Protein AF-A0A972ZRX1-F1 (afdb_monomer_lite)

Foldseek 3Di:
DDQAQFWWDPALVDQIQHHPNFGAAPLSVVVPDPQSSVVVVVLQPDAAWAAGPQFKIWGWDQDPNDIIIGIRAAEPPHGDPVSVVVRGDPPHPHDYDYPVVVVVVVVVSVVVVVVVVVVVVVVVVVVVVVVVVVVVVVVVVVLVVVLVVLVVVLVVLVVVLVVCVVVVNDDPVRNVVSVLQSVLSVVVNVLSVLVVVCVVCVVVQVPDFFDWDQLVVLLVSLCSSCVVVLVVQVHDDDDDDDDRDTDRHTPNSSNVSNVVVVVCSVPPDRPPD

pLDDT: mean 87.04, std 7.25, range [37.16, 94.25]

Sequence (273 aa):
MMLSPFCYVNNANKIPKDGYLFQVPLFCKRSFNQKCKSYYDEIREKEGFSCCPYGFASLGIKKSSLVYIFTCLNLERVSNNKLIRKRITKKDSILKFSIENFKNRIEYYLGIETNFLEAKLEKEKYGELNSSINEKQDFFDNIFHELRKLNKQLKREIEALIKECNIGKISLEQINNKSQHIFAISQLITIRLNTFDFNQNPDLIIEGNQKDTIIFGKFKKIMHCLEYTAQLKNINLNINGKTTCKIKAFDIFELLPYLYIENAIKYSPDSHT

Radius of gyration: 37.39 Å; chains: 1; bounding box: 72×42×102 Å

Structure (mmCIF, N/CA/C/O backbone):
data_AF-A0A972ZRX1-F1
#
_entry.id   AF-A0A972ZRX1-F1
#
loop_
_atom_site.group_PDB
_atom_site.id
_atom_site.type_symbol
_atom_site.label_atom_id
_atom_site.label_alt_id
_atom_site.label_comp_id
_atom_site.label_asym_id
_atom_site.label_entity_id
_atom_site.label_seq_id
_atom_site.pdbx_PDB_ins_code
_atom_site.Cartn_x
_atom_site.Cartn_y
_atom_site.Cartn_z
_atom_site.occupancy
_atom_site.B_iso_or_equiv
_atom_site.auth_seq_id
_atom_site.auth_comp_id
_atom_site.auth_asym_id
_atom_site.auth_atom_id
_atom_site.pdbx_PDB_model_num
ATOM 1 N N . MET A 1 1 ? 11.060 8.514 -24.755 1.00 47.31 1 MET A N 1
ATOM 2 C CA . MET A 1 1 ? 11.536 8.850 -26.118 1.00 47.31 1 MET A CA 1
ATOM 3 C C . MET A 1 1 ? 13.055 8.835 -26.065 1.00 47.31 1 MET A C 1
ATOM 5 O O . MET A 1 1 ? 13.589 9.495 -25.192 1.00 47.31 1 MET A O 1
ATOM 9 N N . MET A 1 2 ? 13.728 8.027 -26.891 1.00 64.12 2 MET A N 1
ATOM 10 C CA . MET A 1 2 ? 15.195 7.928 -26.890 1.00 64.12 2 MET A CA 1
ATOM 11 C C . MET A 1 2 ? 15.779 9.171 -27.576 1.00 64.12 2 MET A C 1
ATOM 13 O O . MET A 1 2 ? 15.476 9.426 -28.746 1.00 64.12 2 MET A O 1
ATOM 17 N N . LEU A 1 3 ? 16.565 9.963 -26.845 1.00 72.25 3 LEU A N 1
ATOM 18 C CA . LEU A 1 3 ? 17.237 11.170 -27.341 1.00 72.25 3 LEU A CA 1
ATOM 19 C C . LEU A 1 3 ? 18.617 10.796 -27.890 1.00 72.25 3 LEU A C 1
ATOM 21 O O . LEU A 1 3 ? 19.646 11.145 -27.326 1.00 72.25 3 LEU A O 1
ATOM 25 N N . SER A 1 4 ? 18.638 10.057 -28.996 1.00 85.44 4 SER A N 1
ATOM 26 C CA . SER A 1 4 ? 19.894 9.609 -29.597 1.00 85.44 4 SER A CA 1
ATOM 27 C C . SER A 1 4 ? 20.570 10.717 -30.419 1.00 85.44 4 SER A C 1
ATOM 29 O O . SER A 1 4 ? 19.877 11.397 -31.180 1.00 85.44 4 SER A O 1
ATOM 31 N N . PRO A 1 5 ? 21.905 10.896 -30.348 1.00 88.06 5 PRO A N 1
ATOM 32 C CA . PRO A 1 5 ? 22.621 11.826 -31.225 1.00 88.06 5 PRO A CA 1
ATOM 33 C C . PRO A 1 5 ? 22.567 11.390 -32.685 1.00 88.06 5 PRO A C 1
ATOM 35 O O . PRO A 1 5 ? 22.490 12.232 -33.581 1.00 88.06 5 PRO A O 1
ATOM 38 N N . PHE A 1 6 ? 22.588 10.079 -32.921 1.00 90.88 6 PHE A N 1
ATOM 39 C CA . PHE A 1 6 ? 22.627 9.476 -34.245 1.00 90.88 6 PHE A CA 1
ATOM 40 C C . PHE A 1 6 ? 21.270 8.903 -34.638 1.00 90.88 6 PHE A C 1
ATOM 42 O O . PHE A 1 6 ? 20.395 8.693 -33.802 1.00 90.88 6 PHE A O 1
ATOM 49 N N . CYS A 1 7 ? 21.099 8.620 -35.927 1.00 92.19 7 CYS A N 1
ATOM 50 C CA . CYS A 1 7 ? 19.906 7.933 -36.387 1.00 92.19 7 CYS A CA 1
ATOM 51 C C . CYS A 1 7 ? 19.850 6.512 -35.818 1.00 92.19 7 CYS A C 1
ATOM 53 O O . CYS A 1 7 ? 20.863 5.806 -35.788 1.00 92.19 7 CYS A O 1
ATOM 55 N N . TYR A 1 8 ? 18.658 6.067 -35.433 1.00 91.88 8 TYR A N 1
ATOM 56 C CA . TYR A 1 8 ? 18.483 4.789 -34.748 1.00 91.88 8 TYR A CA 1
ATOM 57 C C . TYR A 1 8 ? 17.203 4.059 -35.169 1.00 91.88 8 TYR A C 1
ATOM 59 O O . TYR A 1 8 ? 16.282 4.647 -35.745 1.00 91.88 8 TYR A O 1
ATOM 67 N N . VAL A 1 9 ? 17.144 2.756 -34.885 1.00 91.19 9 VAL A N 1
ATOM 68 C CA . VAL A 1 9 ? 15.992 1.886 -35.166 1.00 91.19 9 VAL A CA 1
ATOM 69 C C . VAL A 1 9 ? 15.550 1.193 -33.882 1.00 91.19 9 VAL A C 1
ATOM 71 O O . VAL A 1 9 ? 16.306 0.428 -33.298 1.00 91.19 9 VAL A O 1
ATOM 74 N N . ASN A 1 10 ? 14.296 1.419 -33.476 1.00 82.44 10 ASN A N 1
ATOM 75 C CA . ASN A 1 10 ? 13.686 0.723 -32.328 1.00 82.44 10 ASN A CA 1
ATOM 76 C C . ASN A 1 10 ? 12.894 -0.525 -32.732 1.00 82.44 10 ASN A C 1
ATOM 78 O O . ASN A 1 10 ? 12.588 -1.371 -31.900 1.00 82.44 10 ASN A O 1
ATOM 82 N N . ASN A 1 11 ? 12.459 -0.593 -33.988 1.00 82.38 11 ASN A N 1
ATOM 83 C CA . ASN A 1 11 ? 11.649 -1.681 -34.513 1.00 82.38 11 ASN A CA 1
ATOM 84 C C . ASN A 1 11 ? 11.999 -1.847 -35.990 1.00 82.38 11 ASN A C 1
ATOM 86 O O . ASN A 1 11 ? 11.855 -0.889 -36.750 1.00 82.38 11 ASN A O 1
ATOM 90 N N . ALA A 1 12 ? 12.427 -3.046 -36.381 1.00 83.44 12 ALA A N 1
ATOM 91 C CA . ALA A 1 12 ? 12.863 -3.359 -37.737 1.00 83.44 12 ALA A CA 1
ATOM 92 C C . ALA A 1 12 ? 11.792 -3.094 -38.805 1.00 83.44 12 ALA A C 1
ATOM 94 O O . ALA A 1 12 ? 12.129 -2.825 -39.952 1.00 83.44 12 ALA A O 1
ATOM 95 N N . ASN A 1 13 ? 10.506 -3.090 -38.435 1.00 84.94 13 ASN A N 1
ATOM 96 C CA . ASN A 1 13 ? 9.399 -2.794 -39.344 1.00 84.94 13 ASN A CA 1
ATOM 97 C C . ASN A 1 13 ? 9.126 -1.298 -39.552 1.00 84.94 13 ASN A C 1
ATOM 99 O O . ASN A 1 13 ? 8.299 -0.948 -40.397 1.00 84.94 13 ASN A O 1
ATOM 103 N N . LYS A 1 14 ? 9.785 -0.414 -38.796 1.00 87.12 14 LYS A N 1
ATOM 104 C CA . LYS A 1 14 ? 9.598 1.038 -38.876 1.00 87.12 14 LYS A CA 1
ATOM 105 C C . LYS A 1 14 ? 10.813 1.707 -39.514 1.00 87.12 14 LYS A C 1
ATOM 107 O O . LYS A 1 14 ? 11.942 1.249 -39.376 1.00 87.12 14 LYS A O 1
ATOM 112 N N . ILE A 1 15 ? 10.555 2.824 -40.191 1.00 90.12 15 ILE A N 1
ATOM 113 C CA . ILE A 1 15 ? 11.593 3.682 -40.773 1.00 90.12 15 ILE A CA 1
ATOM 114 C C . ILE A 1 15 ? 12.544 4.142 -39.649 1.00 90.12 15 ILE A C 1
ATOM 116 O O . ILE A 1 15 ? 12.066 4.408 -38.537 1.00 90.12 15 ILE A O 1
ATOM 120 N N . PRO A 1 16 ? 13.862 4.255 -39.912 1.00 91.06 16 PRO A N 1
ATOM 121 C CA . PRO A 1 16 ? 14.802 4.834 -38.961 1.00 91.06 16 PRO A CA 1
ATOM 122 C C . PRO A 1 16 ? 14.343 6.202 -38.456 1.00 91.06 16 PRO A C 1
ATOM 124 O O . PRO A 1 16 ? 13.752 6.990 -39.199 1.00 91.06 16 PRO A O 1
ATOM 127 N N . LYS A 1 17 ? 14.630 6.483 -37.187 1.00 91.62 17 LYS A N 1
ATOM 128 C CA . LYS A 1 17 ? 14.336 7.768 -36.555 1.00 91.62 17 LYS A CA 1
ATOM 129 C C . LYS A 1 17 ? 15.546 8.686 -36.621 1.00 91.62 17 LYS A C 1
ATOM 131 O O . LYS A 1 17 ? 16.685 8.226 -36.548 1.00 91.62 17 LYS A O 1
ATOM 136 N N . ASP A 1 18 ? 15.268 9.978 -36.746 1.00 91.94 18 ASP A N 1
ATOM 137 C CA . ASP A 1 18 ? 16.284 11.022 -36.673 1.00 91.94 18 ASP A CA 1
ATOM 138 C C . ASP A 1 18 ? 16.929 11.033 -35.280 1.00 91.94 18 ASP A C 1
ATOM 140 O O . ASP A 1 18 ? 16.250 10.848 -34.265 1.00 91.94 18 ASP A O 1
ATOM 144 N N . GLY A 1 19 ? 18.241 11.252 -35.251 1.00 89.00 19 GLY A N 1
ATOM 145 C CA . GLY A 1 19 ? 18.943 11.678 -34.050 1.00 89.00 19 GLY A CA 1
ATOM 146 C C . GLY A 1 19 ? 18.931 13.201 -33.933 1.00 89.00 19 GLY A C 1
ATOM 147 O O . GLY A 1 19 ? 18.645 13.907 -34.902 1.00 89.00 19 GLY A O 1
ATOM 148 N N . TYR A 1 20 ? 19.260 13.724 -32.753 1.00 87.50 20 TYR A N 1
ATOM 149 C CA . TYR A 1 20 ? 19.270 15.174 -32.529 1.00 87.50 20 TYR A CA 1
ATOM 150 C C . TYR A 1 20 ? 20.457 15.885 -33.203 1.00 87.50 20 TYR A C 1
ATOM 152 O O . TYR A 1 20 ? 20.365 17.080 -33.465 1.00 87.50 20 TYR A O 1
ATOM 160 N N . LEU A 1 21 ? 21.550 15.171 -33.515 1.00 86.94 21 LEU A N 1
ATOM 161 C CA . LEU A 1 21 ? 22.670 15.708 -34.308 1.00 86.94 21 LEU A CA 1
ATOM 162 C C . LEU A 1 21 ? 22.619 15.249 -35.765 1.00 86.94 21 LEU A C 1
ATOM 164 O O . LEU A 1 21 ? 22.958 16.017 -36.663 1.00 86.94 21 LEU A O 1
ATOM 168 N N . PHE A 1 22 ? 22.212 13.999 -36.007 1.00 88.00 22 PHE A N 1
ATOM 169 C CA . PHE A 1 22 ? 22.220 13.396 -37.338 1.00 88.00 22 PHE A CA 1
ATOM 170 C C . PHE A 1 22 ? 20.824 12.973 -37.766 1.00 88.00 22 PHE A C 1
ATOM 172 O O . PHE A 1 22 ? 20.191 12.112 -37.151 1.00 88.00 22 PHE A O 1
ATOM 179 N N . GLN A 1 23 ? 20.373 13.551 -38.873 1.00 89.62 23 GLN A N 1
ATOM 180 C CA . GLN A 1 23 ? 19.092 13.219 -39.477 1.00 89.62 23 GLN A CA 1
ATOM 181 C C . GLN A 1 23 ? 19.225 12.051 -40.453 1.00 89.62 23 GLN A C 1
ATOM 183 O O . GLN A 1 23 ? 20.238 11.887 -41.136 1.00 89.62 23 GLN A O 1
ATOM 188 N N . VAL A 1 24 ? 18.166 11.250 -40.531 1.00 91.06 24 VAL A N 1
ATOM 189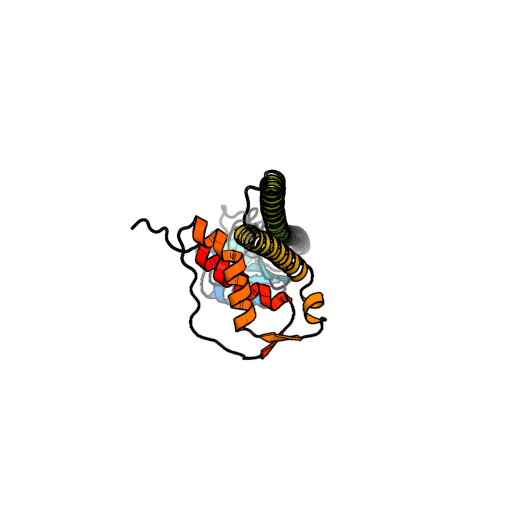 C CA . VAL A 1 24 ? 18.058 10.137 -41.466 1.00 91.06 24 VAL A CA 1
ATOM 190 C C . VAL A 1 24 ? 18.053 10.703 -42.887 1.00 91.06 24 VAL A C 1
ATOM 192 O O . VAL A 1 24 ? 17.241 11.587 -43.185 1.00 91.06 24 VAL A O 1
ATOM 195 N N . PRO A 1 25 ? 18.889 10.168 -43.792 1.00 91.56 25 PRO A N 1
ATOM 196 C CA . PRO A 1 25 ? 18.957 10.638 -45.167 1.00 91.56 25 PRO A CA 1
ATOM 197 C C . PRO A 1 25 ? 17.607 10.518 -45.872 1.00 91.56 25 PRO A C 1
ATOM 199 O O . PRO A 1 25 ? 16.882 9.533 -45.683 1.00 91.56 25 PRO A O 1
ATOM 202 N N . LEU A 1 26 ? 17.291 11.469 -46.753 1.00 90.38 26 LEU A N 1
ATOM 203 C CA . LEU A 1 26 ? 16.022 11.492 -47.493 1.00 90.38 26 LEU A CA 1
ATOM 204 C C . LEU A 1 26 ? 15.765 10.185 -48.251 1.00 90.38 26 LEU A C 1
ATOM 206 O O . LEU A 1 26 ? 14.631 9.703 -48.299 1.00 90.38 26 LEU A O 1
ATOM 210 N N . PHE A 1 27 ? 16.821 9.583 -48.802 1.00 91.00 27 PHE A N 1
ATOM 211 C CA . PHE A 1 27 ? 16.746 8.274 -49.444 1.00 91.00 27 PHE A CA 1
ATOM 212 C C . PHE A 1 27 ? 16.206 7.195 -48.497 1.00 91.00 27 PHE A C 1
ATOM 214 O O . PHE A 1 27 ? 15.285 6.470 -48.871 1.00 91.00 27 PHE A O 1
ATOM 221 N N . CYS A 1 28 ? 16.742 7.111 -47.277 1.00 89.81 28 CYS A N 1
ATOM 222 C CA . CYS A 1 28 ? 16.352 6.111 -46.284 1.00 89.81 28 CYS A CA 1
ATOM 223 C C . CYS A 1 28 ? 14.918 6.330 -45.782 1.00 89.81 28 CYS A C 1
ATOM 225 O O . CYS A 1 28 ? 14.223 5.353 -45.518 1.00 89.81 28 CYS A O 1
ATOM 227 N N . LYS A 1 29 ? 14.449 7.587 -45.714 1.00 89.44 29 LYS A N 1
ATOM 228 C CA . LYS A 1 29 ? 13.046 7.904 -45.389 1.00 89.44 29 LYS A CA 1
ATOM 229 C C . LYS A 1 29 ? 12.080 7.459 -46.493 1.00 89.44 29 LYS A C 1
ATOM 231 O O . LYS A 1 29 ? 11.017 6.929 -46.195 1.00 89.44 29 LYS A O 1
ATOM 236 N N . ARG A 1 30 ? 12.443 7.668 -47.764 1.00 88.50 30 ARG A N 1
ATOM 237 C CA . ARG A 1 30 ? 11.565 7.412 -48.924 1.00 88.50 30 ARG A CA 1
ATOM 238 C C . ARG A 1 30 ? 11.597 5.971 -49.429 1.00 88.50 30 ARG A C 1
ATOM 240 O O . ARG A 1 30 ? 10.595 5.480 -49.927 1.00 88.50 30 ARG A O 1
ATOM 247 N N . SER A 1 31 ? 12.748 5.310 -49.328 1.00 89.00 31 SER A N 1
ATOM 248 C CA . SER A 1 31 ? 13.019 4.018 -49.982 1.00 89.00 31 SER A CA 1
ATOM 249 C C . SER A 1 31 ? 13.077 2.852 -48.993 1.00 89.00 31 SER A C 1
ATOM 251 O O . SER A 1 31 ? 13.670 1.813 -49.288 1.00 89.00 31 SER A O 1
ATOM 253 N N . PHE A 1 32 ? 12.504 3.025 -47.799 1.00 91.00 32 PHE A N 1
ATOM 254 C CA . PHE A 1 32 ? 12.441 1.973 -46.793 1.00 91.00 32 PHE A CA 1
ATOM 255 C C . PHE A 1 32 ? 11.575 0.811 -47.293 1.00 91.00 32 PHE A C 1
ATOM 257 O O . PHE A 1 32 ? 10.397 0.986 -47.593 1.00 91.00 32 PHE A O 1
ATOM 264 N N . ASN A 1 33 ? 12.164 -0.380 -47.404 1.00 91.88 33 ASN A N 1
ATOM 265 C CA . ASN A 1 33 ? 11.515 -1.541 -48.010 1.00 91.88 33 ASN A CA 1
ATOM 266 C C . ASN A 1 33 ? 11.859 -2.849 -47.288 1.00 91.88 33 ASN A C 1
ATOM 268 O O . ASN A 1 33 ? 12.543 -2.848 -46.265 1.00 91.88 33 ASN A O 1
ATOM 272 N N . GLN A 1 34 ? 11.395 -3.978 -47.831 1.00 91.50 34 GLN A N 1
ATOM 273 C CA . GLN A 1 34 ? 11.576 -5.293 -47.212 1.00 91.50 34 GLN A CA 1
ATOM 274 C C . GLN A 1 34 ? 13.050 -5.658 -46.981 1.00 91.50 34 GLN A C 1
ATOM 276 O O . GLN A 1 34 ? 13.370 -6.238 -45.951 1.00 91.50 34 GLN A O 1
ATOM 281 N N . LYS A 1 35 ? 13.965 -5.239 -47.870 1.00 92.00 35 LYS A N 1
ATOM 282 C CA . LYS A 1 35 ? 15.409 -5.464 -47.684 1.00 92.00 35 LYS A CA 1
ATOM 283 C C . LYS A 1 35 ? 15.950 -4.728 -46.457 1.00 92.00 35 LYS A C 1
ATOM 285 O O . LYS A 1 35 ? 16.827 -5.251 -45.782 1.00 92.00 35 LYS A O 1
ATOM 290 N N . CYS A 1 36 ? 15.431 -3.531 -46.161 1.00 91.25 36 CYS A N 1
ATOM 291 C CA . CYS A 1 36 ? 15.783 -2.805 -44.938 1.00 91.25 36 CYS A CA 1
ATOM 292 C C . CYS A 1 36 ? 15.281 -3.538 -43.693 1.00 91.25 36 CYS A C 1
ATOM 294 O O . CYS A 1 36 ? 16.027 -3.659 -42.730 1.00 91.25 36 CYS A O 1
ATOM 296 N N . LYS A 1 37 ? 14.036 -4.029 -43.723 1.00 92.12 37 LYS A N 1
ATOM 297 C CA . LYS A 1 37 ? 13.422 -4.737 -42.592 1.00 92.12 37 LYS A CA 1
ATOM 298 C C . LYS A 1 37 ? 14.207 -5.997 -42.236 1.00 92.12 37 LYS A C 1
ATOM 300 O O . LYS A 1 37 ? 14.702 -6.094 -41.122 1.00 92.12 37 LYS A O 1
ATOM 305 N N . SER A 1 38 ? 14.439 -6.868 -43.223 1.00 91.25 38 SER A N 1
ATOM 306 C CA . SER A 1 38 ? 15.224 -8.096 -43.041 1.00 91.25 38 SER A CA 1
ATOM 307 C C . SER A 1 38 ? 16.635 -7.817 -42.517 1.00 91.25 38 SER A C 1
ATOM 309 O O . SER A 1 38 ? 17.116 -8.530 -41.647 1.00 91.25 38 SER A O 1
ATOM 311 N N . TYR A 1 39 ? 17.277 -6.746 -42.993 1.00 92.94 39 TYR A N 1
ATOM 312 C CA . TYR A 1 39 ? 18.587 -6.327 -42.495 1.00 92.94 39 TYR A CA 1
ATOM 313 C C . TYR A 1 39 ? 18.554 -5.872 -41.027 1.00 92.94 39 TYR A C 1
ATOM 315 O O . TYR A 1 39 ? 19.447 -6.217 -40.257 1.00 92.94 39 TYR A O 1
ATOM 323 N N . TYR A 1 40 ? 17.546 -5.097 -40.614 1.00 91.50 40 TYR A N 1
ATOM 324 C CA . TYR A 1 40 ? 17.434 -4.653 -39.222 1.00 91.50 40 TYR A CA 1
ATOM 325 C C . TYR A 1 40 ? 17.033 -5.780 -38.267 1.00 91.50 40 TYR A C 1
ATOM 327 O O . TYR A 1 40 ? 17.478 -5.762 -37.121 1.00 91.50 40 TYR A O 1
ATOM 335 N N . ASP A 1 41 ? 16.255 -6.760 -38.732 1.00 90.12 41 ASP A N 1
ATOM 336 C CA . ASP A 1 41 ? 15.985 -7.988 -37.978 1.00 90.12 41 ASP A CA 1
ATOM 337 C C . ASP A 1 41 ? 17.273 -8.795 -37.756 1.00 90.12 41 ASP A C 1
ATOM 339 O O . ASP A 1 41 ? 17.549 -9.207 -36.633 1.00 90.12 41 ASP A O 1
ATOM 343 N N . GLU A 1 42 ? 18.116 -8.939 -38.785 1.00 90.06 42 GLU A N 1
ATOM 344 C CA . GLU A 1 42 ? 19.411 -9.627 -38.670 1.00 90.06 42 GLU A CA 1
ATOM 345 C C . GLU A 1 42 ? 20.365 -8.906 -37.701 1.00 90.06 42 GLU A C 1
ATOM 347 O O . GLU A 1 42 ? 20.971 -9.527 -36.827 1.00 90.06 42 GLU A O 1
ATOM 352 N N . ILE A 1 43 ? 20.476 -7.577 -37.807 1.00 89.50 43 ILE A N 1
ATOM 353 C CA . ILE A 1 43 ? 21.350 -6.784 -36.925 1.00 89.50 43 ILE A CA 1
ATOM 354 C C . ILE A 1 43 ? 20.906 -6.825 -35.473 1.00 89.50 43 ILE A C 1
ATOM 356 O O . ILE A 1 43 ? 21.742 -6.709 -34.582 1.00 89.50 43 ILE A O 1
ATOM 360 N N . ARG A 1 44 ? 19.613 -7.006 -35.208 1.00 85.69 44 ARG A N 1
ATOM 361 C CA . ARG A 1 44 ? 19.124 -7.115 -33.835 1.00 85.69 44 ARG A CA 1
ATOM 362 C C . ARG A 1 44 ? 19.807 -8.255 -33.078 1.00 85.69 44 ARG A C 1
ATOM 364 O O . ARG A 1 44 ? 20.047 -8.134 -31.878 1.00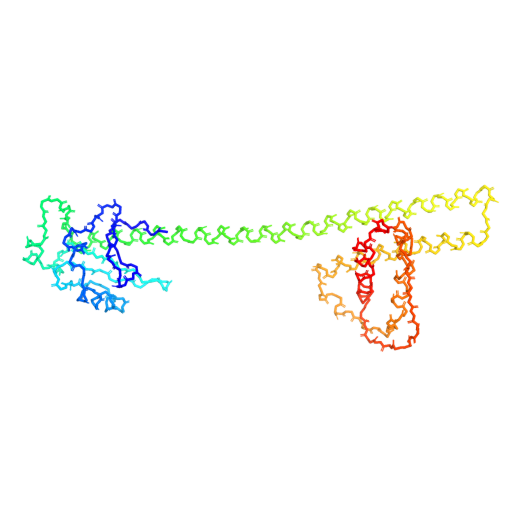 85.69 44 ARG A O 1
ATOM 371 N N . GLU A 1 45 ? 20.164 -9.321 -33.790 1.00 84.75 45 GLU A N 1
ATOM 372 C CA . GLU A 1 45 ? 20.847 -10.468 -33.208 1.00 84.75 45 GLU A CA 1
ATOM 373 C C . GLU A 1 45 ? 22.373 -10.388 -33.255 1.00 84.75 45 GLU A C 1
ATOM 375 O O . GLU A 1 45 ? 23.041 -11.087 -32.488 1.00 84.75 45 GLU A O 1
ATOM 380 N N . LYS A 1 46 ? 22.927 -9.490 -34.074 1.00 86.12 46 LYS A N 1
ATOM 381 C CA . LYS A 1 46 ? 24.361 -9.376 -34.336 1.00 86.12 46 LYS A CA 1
ATOM 382 C C . LYS A 1 46 ? 24.973 -8.134 -33.692 1.00 86.12 46 LYS A C 1
ATOM 384 O O . LYS A 1 46 ? 24.623 -7.004 -34.022 1.00 86.12 46 LYS A O 1
ATOM 389 N N . GLU A 1 47 ? 25.967 -8.341 -32.835 1.00 87.88 47 GLU A N 1
ATOM 390 C CA . GLU A 1 47 ? 26.755 -7.238 -32.289 1.00 87.88 47 GLU A CA 1
ATOM 391 C C . GLU A 1 47 ? 27.830 -6.750 -33.263 1.00 87.88 47 GLU A C 1
ATOM 393 O O . GLU A 1 47 ? 28.450 -7.523 -33.999 1.00 87.88 47 GLU A O 1
ATOM 398 N N . GLY A 1 48 ? 28.072 -5.440 -33.240 1.00 90.25 48 GLY A N 1
ATOM 399 C CA . GLY A 1 48 ? 29.132 -4.794 -34.000 1.00 90.25 48 GLY A CA 1
ATOM 400 C C . GLY A 1 48 ? 28.664 -4.115 -35.286 1.00 90.25 48 GLY A C 1
ATOM 401 O O . GLY A 1 48 ? 27.481 -3.850 -35.515 1.00 90.25 48 GLY A O 1
ATOM 402 N N . PHE A 1 49 ? 29.642 -3.751 -36.114 1.00 92.50 49 PHE A N 1
ATOM 403 C CA . PHE A 1 49 ? 29.414 -2.962 -37.319 1.00 92.50 49 PHE A CA 1
ATOM 404 C C . PHE A 1 49 ? 28.997 -3.833 -38.497 1.00 92.50 49 PHE A C 1
ATOM 406 O O . PHE A 1 49 ? 29.595 -4.872 -38.766 1.00 92.50 49 PHE A O 1
ATOM 413 N N . SER A 1 50 ? 28.004 -3.366 -39.245 1.00 93.06 50 SER A N 1
ATOM 414 C CA . SER A 1 50 ? 27.543 -3.995 -40.481 1.00 93.06 50 SER A CA 1
ATOM 415 C C . SER A 1 50 ? 27.235 -2.937 -41.539 1.00 93.06 50 SER A C 1
ATOM 417 O O . SER A 1 50 ? 26.903 -1.792 -41.224 1.00 93.06 50 SER A O 1
ATOM 419 N N . CYS A 1 51 ? 27.377 -3.308 -42.811 1.00 92.94 51 CYS A N 1
ATOM 420 C CA . CYS A 1 51 ? 27.013 -2.457 -43.939 1.00 92.94 51 CYS A CA 1
ATOM 421 C C . CYS A 1 51 ? 25.631 -2.853 -44.455 1.00 92.94 51 CYS A C 1
ATOM 423 O O . CYS A 1 51 ? 25.386 -4.020 -44.753 1.00 92.94 51 CYS A O 1
ATOM 425 N N . CYS A 1 52 ? 24.745 -1.876 -44.624 1.00 91.94 52 CYS A N 1
ATOM 426 C CA . CYS A 1 52 ? 23.410 -2.114 -45.144 1.00 91.94 52 CYS A CA 1
ATOM 427 C C . CYS A 1 52 ? 23.424 -2.343 -46.664 1.00 91.94 52 CYS A C 1
ATOM 429 O O . CYS A 1 52 ? 24.375 -1.930 -47.344 1.00 91.94 52 CYS A O 1
ATOM 431 N N . PRO A 1 53 ? 22.339 -2.900 -47.240 1.00 90.88 53 PRO A N 1
ATOM 432 C CA . PRO A 1 53 ? 22.234 -3.159 -48.682 1.00 90.88 53 PRO A CA 1
ATOM 433 C C . PRO A 1 53 ? 22.424 -1.916 -49.567 1.00 90.88 53 PRO A C 1
ATOM 435 O O . PRO A 1 53 ? 22.765 -2.018 -50.746 1.00 90.88 53 PRO A O 1
ATOM 438 N N . TYR A 1 54 ? 22.205 -0.723 -49.007 1.00 91.06 54 TYR A N 1
ATOM 439 C CA . TYR A 1 54 ? 22.339 0.556 -49.708 1.00 91.06 54 TYR A CA 1
ATOM 440 C C . TYR A 1 54 ? 23.664 1.279 -49.432 1.00 91.06 54 TYR A C 1
ATOM 442 O O . TYR A 1 54 ? 23.896 2.351 -49.993 1.00 91.06 54 TYR A O 1
ATOM 450 N N . GLY A 1 55 ? 24.553 0.675 -48.639 1.00 89.94 55 GLY A N 1
ATOM 451 C CA . GLY A 1 55 ? 25.926 1.126 -48.418 1.00 89.94 55 GLY A CA 1
ATOM 452 C C . GLY A 1 55 ? 26.178 1.892 -47.118 1.00 89.94 55 GLY A C 1
ATOM 453 O O . GLY A 1 55 ? 27.339 2.150 -46.811 1.00 89.94 55 GLY A O 1
ATOM 454 N N . PHE A 1 56 ? 25.143 2.248 -46.353 1.00 92.75 56 PHE A N 1
ATOM 455 C CA . PHE A 1 56 ? 25.296 2.910 -45.052 1.00 92.75 56 PHE A CA 1
ATOM 456 C C . PHE A 1 56 ? 25.765 1.928 -43.980 1.00 92.75 56 PHE A C 1
ATOM 458 O O . PHE A 1 56 ? 25.380 0.763 -43.992 1.00 92.75 56 PHE A O 1
ATOM 465 N N . ALA A 1 57 ? 26.560 2.398 -43.024 1.00 93.31 57 ALA A N 1
ATOM 466 C CA . ALA A 1 57 ? 26.945 1.590 -41.875 1.00 93.31 57 ALA A CA 1
ATOM 467 C C . ALA A 1 57 ? 25.839 1.573 -40.809 1.00 93.31 57 ALA A C 1
ATOM 469 O O . ALA A 1 57 ? 25.015 2.488 -40.701 1.00 93.31 57 ALA A O 1
ATOM 470 N N . SER A 1 58 ? 25.805 0.499 -40.028 1.00 93.44 58 SER A N 1
ATOM 471 C CA . SER A 1 58 ? 24.978 0.346 -38.832 1.00 93.44 58 SER A CA 1
ATOM 472 C C . SER A 1 58 ? 25.782 -0.336 -37.729 1.00 93.44 58 SER A C 1
ATOM 474 O O . SER A 1 58 ? 26.709 -1.089 -38.024 1.00 93.44 58 SER A O 1
ATOM 476 N N . LEU A 1 59 ? 25.436 -0.055 -36.478 1.00 92.56 59 LEU A N 1
ATOM 477 C CA . LEU A 1 59 ? 26.040 -0.646 -35.289 1.00 92.56 59 LEU A CA 1
ATOM 478 C C . LEU A 1 59 ? 24.930 -1.239 -34.418 1.00 92.56 59 LEU A C 1
ATOM 480 O O . LEU A 1 59 ? 24.043 -0.497 -33.991 1.00 92.56 59 LEU A O 1
ATOM 484 N N . GLY A 1 60 ? 24.994 -2.550 -34.180 1.00 90.81 60 GLY A N 1
ATOM 485 C CA . GLY A 1 60 ? 24.174 -3.257 -33.195 1.00 90.81 60 GLY A CA 1
ATOM 486 C C . GLY A 1 60 ? 24.928 -3.413 -31.873 1.00 90.81 60 GLY A C 1
ATOM 487 O O . GLY A 1 60 ? 26.095 -3.809 -31.879 1.00 90.81 60 GLY A O 1
ATOM 488 N N . ILE A 1 61 ? 24.286 -3.087 -30.751 1.00 88.94 61 ILE A N 1
ATOM 489 C CA . ILE A 1 61 ? 24.840 -3.231 -29.394 1.00 88.94 61 ILE A CA 1
ATOM 490 C C . ILE A 1 61 ? 23.777 -3.866 -28.500 1.00 88.94 61 ILE A C 1
ATOM 492 O O . ILE A 1 61 ? 22.657 -3.349 -28.445 1.00 88.94 61 ILE A O 1
ATOM 496 N N . LYS A 1 62 ? 24.116 -4.931 -27.765 1.00 86.25 62 LYS A N 1
ATOM 497 C CA . LYS A 1 62 ? 23.253 -5.491 -26.719 1.00 86.25 62 LYS A CA 1
ATOM 498 C C . LYS A 1 62 ? 23.792 -5.047 -25.354 1.00 86.25 62 LYS A C 1
ATOM 500 O O . LYS A 1 62 ? 24.929 -5.330 -24.998 1.00 86.25 62 LYS A O 1
ATOM 505 N N . LYS A 1 63 ? 22.991 -4.318 -24.571 1.00 78.25 63 LYS A N 1
ATOM 506 C CA . LYS A 1 63 ? 23.379 -3.871 -23.219 1.00 78.25 63 LYS A CA 1
ATOM 507 C C . LYS A 1 63 ? 22.200 -3.984 -22.262 1.00 78.25 63 LYS A C 1
ATOM 509 O O . LYS A 1 63 ? 21.129 -3.461 -22.553 1.00 78.25 63 LYS A O 1
ATOM 514 N N . SER A 1 64 ? 22.402 -4.666 -21.131 1.00 64.06 64 SER A N 1
ATOM 515 C CA . SER A 1 64 ? 21.434 -4.785 -20.026 1.00 64.06 64 SER A CA 1
ATOM 516 C C . SER A 1 64 ? 20.001 -5.091 -20.490 1.00 64.06 64 SER A C 1
ATOM 518 O O . SER A 1 64 ? 19.066 -4.409 -20.086 1.00 64.06 64 SER A O 1
ATOM 520 N N . SER A 1 65 ? 19.842 -6.094 -21.368 1.00 69.19 65 SER A N 1
ATOM 521 C CA . SER A 1 65 ? 18.589 -6.544 -22.024 1.00 69.19 65 SER A CA 1
ATOM 522 C C . SER A 1 65 ? 17.999 -5.662 -23.140 1.00 69.19 65 SER A C 1
ATOM 524 O O . SER A 1 65 ? 17.033 -6.064 -23.789 1.00 69.19 65 SER A O 1
ATOM 526 N N . LEU A 1 66 ? 18.600 -4.509 -23.443 1.00 76.44 66 LEU A N 1
ATOM 527 C CA . LEU A 1 66 ? 18.197 -3.640 -24.550 1.00 76.44 66 LEU A CA 1
ATOM 528 C C . LEU A 1 66 ? 19.094 -3.844 -25.775 1.00 76.44 66 LEU A C 1
ATOM 530 O O . LEU A 1 66 ? 20.306 -4.033 -25.657 1.00 76.44 66 LEU A O 1
ATOM 534 N N . VAL A 1 67 ? 18.487 -3.771 -26.963 1.00 84.94 67 VAL A N 1
ATOM 535 C CA . VAL A 1 67 ? 19.201 -3.802 -28.244 1.00 84.94 67 VAL A CA 1
ATOM 536 C C . VAL A 1 67 ? 19.165 -2.413 -28.864 1.00 84.94 67 VAL A C 1
ATOM 538 O O . VAL A 1 67 ? 18.096 -1.908 -29.209 1.00 84.94 67 VAL A O 1
ATOM 541 N N . TYR A 1 68 ? 20.339 -1.814 -29.025 1.00 87.06 68 TYR A N 1
ATOM 542 C CA . TYR A 1 68 ? 20.519 -0.520 -29.669 1.00 87.06 68 TYR A CA 1
ATOM 543 C C . TYR A 1 68 ? 20.994 -0.727 -31.103 1.00 87.06 68 TYR A C 1
ATOM 545 O O . TYR A 1 68 ? 22.002 -1.393 -31.337 1.00 87.06 68 TYR A O 1
ATOM 553 N N . ILE A 1 69 ? 20.285 -0.133 -32.065 1.00 91.88 69 ILE A N 1
ATOM 554 C CA . ILE A 1 69 ? 20.667 -0.155 -33.479 1.00 91.88 69 ILE A CA 1
ATOM 555 C C . ILE A 1 69 ? 20.854 1.280 -33.956 1.00 91.88 69 ILE A C 1
ATOM 557 O O . ILE A 1 69 ? 19.878 1.991 -34.201 1.00 91.88 69 ILE A O 1
ATOM 561 N N . PHE A 1 70 ? 22.107 1.688 -34.139 1.00 92.25 70 PHE A N 1
ATOM 562 C CA . PHE A 1 70 ? 22.459 2.947 -34.797 1.00 92.25 70 PHE A CA 1
ATOM 563 C C . PHE A 1 70 ? 22.625 2.698 -36.295 1.00 92.25 70 PHE A C 1
ATOM 565 O O . PHE A 1 70 ? 23.212 1.695 -36.698 1.00 92.25 70 PHE A O 1
ATOM 572 N N . THR A 1 71 ? 22.107 3.576 -37.150 1.00 92.31 71 THR A N 1
ATOM 573 C CA . THR A 1 71 ? 22.078 3.341 -38.602 1.00 92.31 71 THR A CA 1
ATOM 574 C C . THR A 1 71 ? 22.240 4.625 -39.411 1.00 92.31 71 THR A C 1
ATOM 576 O O . THR A 1 71 ? 22.367 5.710 -38.855 1.00 92.31 71 THR A O 1
ATOM 579 N N . CYS A 1 72 ? 22.235 4.501 -40.742 1.00 91.44 72 CYS A N 1
ATOM 580 C CA . CYS A 1 72 ? 22.411 5.609 -41.685 1.00 91.44 72 CYS A CA 1
ATOM 581 C C . CYS A 1 72 ? 23.750 6.349 -41.511 1.00 91.44 72 CYS A C 1
ATOM 583 O O . CYS A 1 72 ? 23.866 7.532 -41.821 1.00 91.44 72 CYS A O 1
ATOM 585 N N . LEU A 1 73 ? 24.773 5.634 -41.039 1.00 91.12 73 LEU A N 1
ATOM 586 C CA . LEU A 1 73 ? 26.091 6.181 -40.747 1.00 91.12 73 LEU A CA 1
ATOM 587 C C . LEU A 1 73 ? 26.994 6.113 -41.983 1.00 91.12 73 LEU A C 1
ATOM 589 O O . LEU A 1 73 ? 26.861 5.216 -42.821 1.00 91.12 73 LEU A O 1
ATOM 593 N N . ASN A 1 74 ? 27.958 7.027 -42.063 1.00 91.62 74 ASN A N 1
ATOM 594 C CA . ASN A 1 74 ? 29.064 6.962 -43.012 1.00 91.62 74 ASN A CA 1
ATOM 595 C C . ASN A 1 74 ? 30.360 6.718 -42.232 1.00 91.62 74 ASN A C 1
ATOM 597 O O . ASN A 1 74 ? 30.973 7.648 -41.708 1.00 91.62 74 ASN A O 1
ATOM 601 N N . LEU A 1 75 ? 30.730 5.445 -42.100 1.00 90.00 75 LEU A N 1
ATOM 602 C CA . LEU A 1 75 ? 31.890 5.003 -41.334 1.00 90.00 75 LEU A CA 1
ATOM 603 C C . LEU A 1 75 ? 32.995 4.514 -42.261 1.00 90.00 75 LEU A C 1
ATOM 605 O O . LEU A 1 75 ? 32.762 3.777 -43.223 1.00 90.00 75 LEU A O 1
ATOM 609 N N . GLU A 1 76 ? 34.225 4.886 -41.938 1.00 89.12 76 GLU A N 1
ATOM 610 C CA . GLU A 1 76 ? 35.403 4.385 -42.632 1.00 89.12 76 GLU A CA 1
ATOM 611 C C . GLU A 1 76 ? 35.498 2.864 -42.556 1.00 89.12 76 GLU A C 1
ATOM 613 O O . GLU A 1 76 ? 35.219 2.267 -41.521 1.00 89.12 76 GLU A O 1
ATOM 618 N N . ARG A 1 77 ? 35.906 2.239 -43.668 1.00 86.44 77 ARG A N 1
ATOM 619 C CA . ARG A 1 77 ? 36.104 0.784 -43.818 1.00 86.44 77 ARG A CA 1
ATOM 620 C C . ARG A 1 77 ? 34.837 -0.080 -43.709 1.00 86.44 77 ARG A C 1
ATOM 622 O O . ARG A 1 77 ? 34.883 -1.227 -44.131 1.00 86.44 77 ARG A O 1
ATOM 629 N N . VAL A 1 78 ? 33.717 0.464 -43.229 1.00 88.38 78 VAL A N 1
ATOM 630 C CA . VAL A 1 78 ? 32.424 -0.240 -43.132 1.00 88.38 78 VAL A CA 1
ATOM 631 C C . VAL A 1 78 ? 31.470 0.194 -44.244 1.00 88.38 78 VAL A C 1
ATOM 633 O O . VAL A 1 78 ? 30.838 -0.641 -44.883 1.00 88.38 78 VAL A O 1
ATOM 636 N N . SER A 1 79 ? 31.353 1.498 -44.496 1.00 90.88 79 SER A N 1
ATOM 637 C CA . SER A 1 79 ? 30.407 2.029 -45.477 1.00 90.88 79 SER A CA 1
ATOM 638 C C . SER A 1 79 ? 30.884 1.869 -46.922 1.00 90.88 79 SER A C 1
ATOM 640 O O . SER A 1 79 ? 32.046 2.110 -47.256 1.00 90.88 79 SER A O 1
ATOM 642 N N . ASN A 1 80 ? 29.951 1.568 -47.828 1.00 91.62 80 ASN A N 1
ATOM 643 C CA . ASN A 1 80 ? 30.212 1.557 -49.264 1.00 91.62 80 ASN A CA 1
ATOM 644 C C . ASN A 1 80 ? 29.974 2.948 -49.875 1.00 91.62 80 ASN A C 1
ATOM 646 O O . ASN A 1 80 ? 28.879 3.286 -50.331 1.00 91.62 80 ASN A O 1
ATOM 650 N N . ASN A 1 81 ? 31.038 3.749 -49.939 1.00 85.00 81 ASN A N 1
ATOM 651 C CA . ASN A 1 81 ? 30.984 5.131 -50.428 1.00 85.00 81 ASN A CA 1
ATOM 652 C C . ASN A 1 81 ? 30.478 5.273 -51.872 1.00 85.00 81 ASN A C 1
ATOM 654 O O . ASN A 1 81 ? 29.821 6.264 -52.194 1.00 85.00 81 ASN A O 1
ATOM 658 N N . LYS A 1 82 ? 30.748 4.295 -52.748 1.00 86.44 82 LYS A N 1
ATOM 659 C CA . LYS A 1 82 ? 30.259 4.323 -54.140 1.00 86.44 82 LYS A CA 1
ATOM 660 C C . LYS A 1 82 ? 28.733 4.240 -54.184 1.00 86.44 82 LYS A C 1
ATOM 662 O O . LYS A 1 82 ? 28.097 4.915 -54.988 1.00 86.44 82 LYS A O 1
ATOM 667 N N . LEU A 1 83 ? 28.154 3.419 -53.311 1.00 88.38 83 LEU A N 1
ATOM 668 C CA . LEU A 1 83 ? 26.713 3.236 -53.172 1.00 88.38 83 LEU A CA 1
ATOM 669 C C . LEU A 1 83 ? 26.043 4.421 -52.467 1.00 88.38 83 LEU A C 1
ATOM 671 O O . LEU A 1 83 ? 24.969 4.851 -52.888 1.00 88.38 83 LEU A O 1
ATOM 675 N N . ILE A 1 84 ? 26.690 4.977 -51.447 1.00 86.19 84 ILE A N 1
ATOM 676 C CA . ILE A 1 84 ? 26.196 6.140 -50.707 1.00 86.19 84 ILE A CA 1
ATOM 677 C C . ILE A 1 84 ? 26.099 7.381 -51.612 1.00 86.19 84 ILE A C 1
ATOM 679 O O . ILE A 1 84 ? 25.056 8.033 -51.660 1.00 86.19 84 ILE A O 1
ATOM 683 N N . ARG A 1 85 ? 27.153 7.689 -52.384 1.00 85.00 85 ARG A N 1
ATOM 684 C CA . ARG A 1 85 ? 27.206 8.886 -53.251 1.00 85.00 85 ARG A CA 1
ATOM 685 C C . ARG A 1 85 ? 26.087 8.948 -54.293 1.00 85.00 85 ARG A C 1
ATOM 687 O O . ARG A 1 85 ? 25.704 10.037 -54.692 1.00 85.00 85 ARG A O 1
ATOM 694 N N . LYS A 1 86 ? 25.548 7.800 -54.715 1.00 86.50 86 LYS A N 1
ATOM 695 C CA . LYS A 1 86 ? 24.423 7.727 -55.664 1.00 86.50 86 LYS A CA 1
ATOM 696 C C . LYS A 1 86 ? 23.071 8.102 -55.044 1.00 86.50 86 LYS A C 1
ATOM 698 O O . LYS A 1 86 ? 22.092 8.212 -55.770 1.00 86.50 86 LYS A O 1
ATOM 703 N N . ARG A 1 87 ? 22.991 8.198 -53.714 1.00 85.06 87 ARG A N 1
ATOM 704 C CA . ARG A 1 87 ? 21.728 8.228 -52.955 1.00 85.06 87 ARG A CA 1
ATOM 705 C C . ARG A 1 87 ? 21.620 9.399 -51.981 1.00 85.06 87 ARG A C 1
ATOM 707 O O . ARG A 1 87 ? 20.514 9.737 -51.578 1.00 85.06 87 ARG A O 1
ATOM 714 N N . ILE A 1 88 ? 22.746 10.003 -51.611 1.00 85.81 88 ILE A N 1
ATOM 715 C CA . ILE A 1 88 ? 22.808 11.254 -50.849 1.00 85.81 88 ILE A CA 1
ATOM 716 C C . ILE A 1 88 ? 22.513 12.436 -51.774 1.00 85.81 88 ILE A C 1
ATOM 718 O O . ILE A 1 88 ? 23.007 12.502 -52.900 1.00 85.81 88 ILE A O 1
ATOM 722 N N . THR A 1 89 ? 21.763 13.407 -51.268 1.00 82.06 89 THR A N 1
ATOM 723 C CA . THR A 1 89 ? 21.551 14.715 -51.894 1.00 82.06 89 THR A CA 1
ATOM 724 C C . THR A 1 89 ? 22.352 15.807 -51.179 1.00 82.06 89 THR A C 1
ATOM 726 O O . THR A 1 89 ? 22.774 15.633 -50.042 1.00 82.06 89 THR A O 1
ATOM 729 N N . LYS A 1 90 ? 22.512 16.988 -51.797 1.00 75.69 90 LYS A N 1
ATOM 730 C CA . LYS A 1 90 ? 23.158 18.152 -51.147 1.00 75.69 90 LYS A CA 1
ATOM 731 C C . LYS A 1 90 ? 22.465 18.604 -49.847 1.00 75.69 90 LYS A C 1
ATOM 733 O O . LYS A 1 90 ? 23.052 19.368 -49.095 1.00 75.69 90 LYS A O 1
ATOM 738 N N . LYS A 1 91 ? 21.222 18.165 -49.610 1.00 75.31 91 LYS A N 1
ATOM 739 C CA . LYS A 1 91 ? 20.446 18.458 -48.396 1.00 75.31 91 LYS A CA 1
ATOM 740 C C . LYS A 1 91 ? 20.732 17.481 -47.249 1.00 75.31 91 LYS A C 1
ATOM 742 O O . LYS A 1 91 ? 20.303 17.738 -46.132 1.00 75.31 91 LYS A O 1
ATOM 747 N N . ASP A 1 92 ? 21.414 16.369 -47.518 1.00 81.12 92 ASP A N 1
ATOM 748 C CA . ASP A 1 92 ? 21.733 15.356 -46.516 1.00 81.12 92 ASP A CA 1
ATOM 749 C C . ASP A 1 92 ? 23.100 15.660 -45.872 1.00 81.12 92 ASP A C 1
ATOM 751 O O . ASP A 1 92 ? 24.151 15.557 -46.509 1.00 81.12 92 ASP A O 1
ATOM 755 N N . SER A 1 93 ? 23.094 16.011 -44.586 1.00 71.62 93 SER A N 1
ATOM 756 C CA . SER A 1 93 ? 24.286 16.376 -43.805 1.00 71.62 93 SER A CA 1
ATOM 757 C C . SER A 1 93 ? 25.016 15.145 -43.246 1.00 71.62 93 SER A C 1
ATOM 759 O O . SER A 1 93 ? 25.059 14.931 -42.034 1.00 71.62 93 SER A O 1
ATOM 761 N N . ILE A 1 94 ? 25.567 14.290 -44.113 1.00 78.62 94 ILE A N 1
ATOM 762 C CA . ILE A 1 94 ? 26.228 13.050 -43.669 1.00 78.62 94 ILE A CA 1
ATOM 763 C C . ILE A 1 94 ? 27.729 13.262 -43.467 1.00 78.62 94 ILE A C 1
ATOM 765 O O . ILE A 1 94 ? 28.494 13.364 -44.427 1.00 78.62 94 ILE A O 1
ATOM 769 N N . LEU A 1 95 ? 28.156 13.247 -42.204 1.00 82.06 95 LEU A N 1
ATOM 770 C CA . LEU A 1 95 ? 29.568 13.278 -41.829 1.00 82.06 95 LEU A CA 1
ATOM 771 C C . LEU A 1 95 ? 30.200 11.887 -41.909 1.00 82.06 95 LEU A C 1
ATOM 773 O O . LEU A 1 95 ? 29.576 10.882 -41.566 1.00 82.06 95 LEU A O 1
ATOM 777 N N . LYS A 1 96 ? 31.460 11.843 -42.349 1.00 86.44 96 LYS A N 1
ATOM 778 C CA . LYS A 1 96 ? 32.280 10.630 -42.361 1.00 86.44 96 LYS A CA 1
ATOM 779 C C . LYS A 1 96 ? 33.046 10.523 -41.046 1.00 86.44 96 LYS A C 1
ATOM 781 O O . LYS A 1 96 ? 33.767 11.452 -40.692 1.00 86.44 96 LYS A O 1
ATOM 786 N N . PHE A 1 97 ? 32.918 9.396 -40.354 1.00 86.44 97 PHE A N 1
ATOM 787 C CA . PHE A 1 97 ? 33.622 9.134 -39.096 1.00 86.44 97 PHE A CA 1
ATOM 788 C C . PHE A 1 97 ? 34.617 7.986 -39.238 1.00 86.44 97 PHE A C 1
ATOM 790 O O . PHE A 1 97 ? 34.347 7.000 -39.930 1.00 86.44 97 PHE A O 1
ATOM 797 N N . SER A 1 98 ? 35.736 8.075 -38.517 1.00 91.94 98 SER A N 1
ATOM 798 C CA . SER A 1 98 ? 36.523 6.888 -38.192 1.00 91.94 98 SER A CA 1
ATOM 799 C C . SER A 1 98 ? 35.736 6.002 -37.219 1.00 91.94 98 SER A C 1
ATOM 801 O O . SER A 1 98 ? 34.897 6.489 -36.454 1.00 91.94 98 SER A O 1
ATOM 803 N N . ILE A 1 99 ? 36.005 4.695 -37.246 1.00 88.69 99 ILE A N 1
ATOM 804 C CA . ILE A 1 99 ? 35.356 3.730 -36.343 1.00 88.69 99 ILE A CA 1
ATOM 805 C C . ILE A 1 99 ? 35.601 4.123 -34.880 1.00 88.69 99 ILE A C 1
ATOM 807 O O . ILE A 1 99 ? 34.665 4.121 -34.086 1.00 88.69 99 ILE A O 1
ATOM 811 N N . GLU A 1 100 ? 36.829 4.525 -34.552 1.00 89.94 100 GLU A N 1
ATOM 812 C CA . GLU A 1 100 ? 37.239 4.892 -33.194 1.00 89.94 100 GLU A CA 1
ATOM 813 C C . GLU A 1 100 ? 36.486 6.119 -32.667 1.00 89.94 100 GLU A C 1
ATOM 815 O O . GLU A 1 100 ? 35.872 6.082 -31.604 1.00 89.94 100 GLU A O 1
ATOM 820 N N . ASN A 1 101 ? 36.426 7.190 -33.467 1.00 89.31 101 ASN A N 1
ATOM 821 C CA . ASN A 1 101 ? 35.715 8.407 -33.075 1.00 89.31 101 ASN A CA 1
ATOM 822 C C . ASN A 1 101 ? 34.215 8.159 -32.890 1.00 89.31 101 ASN A C 1
ATOM 824 O O . ASN A 1 101 ? 33.582 8.808 -32.057 1.00 89.31 101 ASN A O 1
ATOM 828 N N . PHE A 1 102 ? 33.633 7.256 -33.683 1.00 90.06 102 PHE A N 1
ATOM 829 C CA . PHE A 1 102 ? 32.232 6.888 -33.539 1.00 90.06 102 PHE A CA 1
ATOM 830 C C . PHE A 1 102 ? 31.991 6.059 -32.271 1.00 90.06 102 PHE A C 1
ATOM 832 O O . PHE A 1 102 ? 31.077 6.388 -31.516 1.00 90.06 102 PHE A O 1
ATOM 839 N N . LYS A 1 103 ? 32.829 5.049 -31.998 1.00 89.62 103 LYS A N 1
ATOM 840 C CA . LYS A 1 103 ? 32.748 4.234 -30.775 1.00 89.62 103 LYS A CA 1
ATOM 841 C C . LYS A 1 103 ? 32.804 5.094 -29.516 1.00 89.62 103 LYS A C 1
ATOM 843 O O . LYS A 1 103 ? 31.864 5.044 -28.734 1.00 89.62 103 LYS A O 1
ATOM 848 N N . ASN A 1 104 ? 33.807 5.966 -29.396 1.00 89.62 104 ASN A N 1
ATOM 849 C CA . ASN A 1 104 ? 33.979 6.827 -28.219 1.00 89.62 104 ASN A CA 1
ATOM 850 C C . ASN A 1 104 ? 32.750 7.716 -27.960 1.00 89.62 104 ASN A C 1
ATOM 852 O O . ASN A 1 104 ? 32.333 7.910 -26.821 1.00 89.62 104 ASN A O 1
ATOM 856 N N . ARG A 1 105 ? 32.120 8.233 -29.026 1.00 89.94 105 ARG A N 1
ATOM 857 C CA . ARG A 1 105 ? 30.894 9.042 -28.914 1.00 89.94 105 ARG A CA 1
ATOM 858 C C . ARG A 1 105 ? 29.687 8.219 -28.474 1.00 89.94 105 ARG A C 1
ATOM 860 O O . ARG A 1 105 ? 28.884 8.710 -27.684 1.00 89.94 105 ARG A O 1
ATOM 867 N N . ILE A 1 106 ? 29.538 7.004 -29.000 1.00 89.25 106 ILE A N 1
ATOM 868 C CA . ILE A 1 106 ? 28.444 6.103 -28.626 1.00 89.25 106 ILE A CA 1
ATOM 869 C C . ILE A 1 106 ? 28.616 5.605 -27.195 1.00 89.25 106 ILE A C 1
ATOM 871 O O . ILE A 1 106 ? 27.643 5.603 -26.453 1.00 89.25 106 ILE A O 1
ATOM 875 N N . GLU A 1 107 ? 29.827 5.242 -26.781 1.00 88.75 107 GLU A N 1
ATOM 876 C CA . GLU A 1 107 ? 30.108 4.820 -25.406 1.00 88.75 107 GLU A CA 1
ATOM 877 C C . GLU A 1 107 ? 29.803 5.929 -24.402 1.00 88.75 107 GLU A C 1
ATOM 879 O O . GLU A 1 107 ? 29.096 5.685 -23.425 1.00 88.75 107 GLU A O 1
ATOM 884 N N . TYR A 1 108 ? 30.236 7.162 -24.684 1.00 88.25 108 TYR A N 1
ATOM 885 C CA . TYR A 1 108 ? 29.898 8.324 -23.862 1.00 88.25 108 TYR A CA 1
ATOM 886 C C . TYR A 1 108 ? 28.381 8.539 -23.760 1.00 88.25 108 TYR A C 1
ATOM 888 O O . TYR A 1 108 ? 27.840 8.692 -22.665 1.00 88.25 108 TYR A O 1
ATOM 896 N N . TYR A 1 109 ? 27.677 8.493 -24.895 1.00 87.62 109 TYR A N 1
ATOM 897 C CA . TYR A 1 109 ? 26.219 8.616 -24.931 1.00 87.62 109 TYR A CA 1
ATOM 898 C C . TYR A 1 109 ? 25.523 7.509 -24.127 1.00 87.62 109 TYR A C 1
ATOM 900 O O . TYR A 1 109 ? 24.661 7.800 -23.301 1.00 87.62 109 TYR A O 1
ATOM 908 N N . LEU A 1 110 ? 25.918 6.250 -24.334 1.00 86.88 110 LEU A N 1
ATOM 909 C CA . LEU A 1 110 ? 25.340 5.111 -23.627 1.00 86.88 110 LEU A CA 1
ATOM 910 C C . LEU A 1 110 ? 25.624 5.173 -22.125 1.00 86.88 110 LEU A C 1
ATOM 912 O O . LEU A 1 110 ? 24.787 4.719 -21.357 1.00 86.88 110 LEU A O 1
ATOM 916 N N . GLY A 1 111 ? 26.768 5.724 -21.705 1.00 85.62 111 GLY A N 1
ATOM 917 C CA . GLY A 1 111 ? 27.072 5.975 -20.293 1.00 85.62 111 GLY A CA 1
ATOM 918 C C . GLY A 1 111 ? 26.136 7.010 -19.662 1.00 85.62 111 GLY A C 1
ATOM 919 O O . GLY A 1 111 ? 25.630 6.804 -18.562 1.00 85.62 111 GLY A O 1
ATOM 920 N N . ILE A 1 112 ? 25.839 8.100 -20.375 1.00 86.06 112 ILE A N 1
ATOM 921 C CA . ILE A 1 112 ? 24.856 9.093 -19.914 1.00 86.06 112 ILE A CA 1
ATOM 922 C C . ILE A 1 112 ? 23.456 8.475 -19.839 1.00 86.06 112 ILE A C 1
ATOM 924 O O . ILE A 1 112 ? 22.747 8.677 -18.855 1.00 86.06 112 ILE A O 1
ATOM 928 N N . GLU A 1 113 ? 23.054 7.724 -20.867 1.00 83.50 113 GLU A N 1
ATOM 929 C CA . GLU A 1 113 ? 21.735 7.089 -20.928 1.00 83.50 113 GLU A CA 1
ATOM 930 C C . GLU A 1 113 ? 21.539 6.075 -19.793 1.00 83.50 113 GLU A C 1
ATOM 932 O O . GLU A 1 113 ? 20.475 6.065 -19.170 1.00 83.50 113 GLU A O 1
ATOM 937 N N . THR A 1 114 ? 22.567 5.281 -19.463 1.00 82.81 114 THR A N 1
ATOM 938 C CA . THR A 1 114 ? 22.512 4.357 -18.319 1.00 82.81 114 THR A CA 1
ATOM 939 C C . THR A 1 114 ? 22.381 5.099 -16.996 1.00 82.81 114 THR A C 1
ATOM 941 O O . THR A 1 114 ? 21.469 4.789 -16.236 1.00 82.81 114 THR A O 1
ATOM 944 N N . ASN A 1 115 ? 23.197 6.130 -16.756 1.00 85.50 115 ASN A N 1
ATOM 945 C CA . ASN A 1 115 ? 23.146 6.893 -15.504 1.00 85.50 115 ASN A CA 1
ATOM 946 C C . ASN A 1 115 ? 21.791 7.594 -15.324 1.00 85.50 115 ASN A C 1
ATOM 948 O O . ASN A 1 115 ? 21.242 7.648 -14.226 1.00 85.50 115 ASN A O 1
ATOM 952 N N . PHE A 1 116 ? 21.226 8.127 -16.411 1.00 86.12 116 PHE A N 1
ATOM 953 C CA . PHE A 1 116 ? 19.907 8.752 -16.382 1.00 86.12 116 PHE A CA 1
ATOM 954 C C . PHE A 1 116 ? 18.801 7.741 -16.058 1.00 86.12 116 PHE A C 1
ATOM 956 O O . PHE A 1 116 ? 17.884 8.048 -15.293 1.00 86.12 116 PHE A O 1
ATOM 963 N N . LEU A 1 117 ? 18.875 6.538 -16.635 1.00 84.12 117 LEU A N 1
ATOM 964 C CA . LEU A 1 117 ? 17.910 5.477 -16.366 1.00 84.12 117 LEU A CA 1
ATOM 965 C C . LEU A 1 117 ? 17.998 4.993 -14.914 1.00 84.12 117 LEU A C 1
ATOM 967 O O . LEU A 1 117 ? 16.964 4.850 -14.266 1.00 84.12 117 LEU A O 1
ATOM 971 N N . GLU A 1 118 ? 19.210 4.793 -14.399 1.00 86.75 118 GLU A N 1
ATOM 972 C CA . GLU A 1 118 ? 19.456 4.423 -13.001 1.00 86.75 118 GLU A CA 1
ATOM 973 C C . GLU A 1 118 ? 18.894 5.477 -12.042 1.00 86.75 118 GLU A C 1
ATOM 975 O O . GLU A 1 118 ? 18.076 5.142 -11.187 1.00 86.75 118 GLU A O 1
ATOM 980 N N . ALA A 1 119 ? 19.198 6.760 -12.263 1.00 87.69 119 ALA A N 1
ATOM 981 C CA . ALA A 1 119 ? 18.660 7.853 -11.452 1.00 87.69 119 ALA A CA 1
ATOM 982 C C . ALA A 1 119 ? 17.122 7.926 -11.490 1.00 87.69 119 ALA A C 1
ATOM 984 O O . ALA A 1 119 ? 16.474 8.248 -10.490 1.00 87.69 119 ALA A O 1
ATOM 985 N N . LYS A 1 120 ? 16.502 7.616 -12.639 1.00 88.56 120 LYS A N 1
ATOM 986 C CA . LYS A 1 120 ? 15.037 7.553 -12.764 1.00 88.56 120 LYS A CA 1
ATOM 987 C C . LYS A 1 120 ? 14.449 6.403 -11.942 1.00 88.56 120 LYS A C 1
ATOM 989 O O . LYS A 1 120 ? 13.466 6.622 -11.238 1.00 88.56 120 LYS A O 1
ATOM 994 N N . LEU A 1 121 ? 15.053 5.217 -12.016 1.00 88.38 121 LEU A N 1
ATOM 995 C CA . LEU A 1 121 ? 14.623 4.038 -11.259 1.00 88.38 121 LEU A CA 1
ATOM 996 C C . LEU A 1 121 ? 14.789 4.240 -9.750 1.00 88.38 121 LEU A C 1
ATOM 998 O O . LEU A 1 121 ? 13.905 3.877 -8.980 1.00 88.38 121 LEU A O 1
ATOM 1002 N N . GLU A 1 122 ? 15.895 4.842 -9.314 1.00 90.25 122 GLU A N 1
ATOM 1003 C CA . GLU A 1 122 ? 16.107 5.191 -7.905 1.00 90.25 122 GLU A CA 1
ATOM 1004 C C . GLU A 1 122 ? 15.057 6.180 -7.402 1.00 90.25 122 GLU A C 1
ATOM 1006 O O . GLU A 1 122 ? 14.498 5.994 -6.321 1.00 90.25 122 GLU A O 1
ATOM 1011 N N . LYS A 1 123 ? 14.726 7.196 -8.208 1.00 92.31 123 LYS A N 1
ATOM 1012 C CA . LYS A 1 123 ? 13.675 8.161 -7.872 1.00 92.31 123 LYS A CA 1
ATOM 1013 C C . LYS A 1 123 ? 12.299 7.503 -7.748 1.00 92.31 123 LYS A C 1
ATOM 1015 O O . LYS A 1 123 ? 11.544 7.865 -6.850 1.00 92.31 123 LYS A O 1
ATOM 1020 N N . GLU A 1 124 ? 11.972 6.558 -8.628 1.00 90.31 124 GLU A N 1
ATOM 1021 C CA . GLU A 1 124 ? 10.718 5.794 -8.558 1.00 90.31 124 GLU A CA 1
ATOM 1022 C C . GLU A 1 124 ? 10.658 4.946 -7.280 1.00 90.31 124 GLU A C 1
ATOM 1024 O O . GLU A 1 124 ? 9.702 5.073 -6.516 1.00 90.31 124 GLU A O 1
ATOM 1029 N N . LYS A 1 125 ? 11.725 4.198 -6.970 1.00 92.56 125 LYS A N 1
ATOM 1030 C CA . LYS A 1 125 ? 11.841 3.427 -5.718 1.00 92.56 125 LYS A CA 1
ATOM 1031 C C . LYS A 1 125 ? 11.718 4.297 -4.470 1.00 92.56 125 LYS A C 1
ATOM 1033 O O . LYS A 1 125 ? 11.054 3.915 -3.512 1.00 92.56 125 LYS A O 1
ATOM 1038 N N . TYR A 1 126 ? 12.356 5.466 -4.466 1.00 92.19 126 TYR A N 1
ATOM 1039 C CA . TYR A 1 126 ? 12.262 6.409 -3.353 1.00 92.19 126 TYR A CA 1
ATOM 1040 C C . TYR A 1 126 ? 10.835 6.953 -3.189 1.00 92.19 126 TYR A C 1
ATOM 1042 O O . TYR A 1 126 ? 10.357 7.117 -2.069 1.00 92.19 126 TYR A O 1
ATOM 1050 N N . GLY A 1 127 ? 10.133 7.188 -4.302 1.00 92.31 127 GLY A N 1
ATOM 1051 C CA . GLY A 1 127 ? 8.720 7.563 -4.304 1.00 92.31 127 GLY A CA 1
ATOM 1052 C C . GLY A 1 127 ? 7.820 6.486 -3.697 1.00 92.31 127 GLY A C 1
ATOM 1053 O O . GLY A 1 127 ? 7.017 6.794 -2.819 1.00 92.31 127 GLY A O 1
ATOM 1054 N N . GLU A 1 128 ? 7.988 5.229 -4.112 1.00 92.38 128 GLU A N 1
ATOM 1055 C CA . GLU A 1 128 ? 7.244 4.083 -3.566 1.00 92.38 128 GLU A CA 1
ATOM 1056 C C . GLU A 1 128 ? 7.508 3.894 -2.067 1.00 92.38 128 GLU A C 1
ATOM 1058 O O . GLU A 1 128 ? 6.571 3.742 -1.280 1.00 92.38 128 GLU A O 1
ATOM 1063 N N . LEU A 1 129 ? 8.777 3.974 -1.654 1.00 93.38 129 LEU A N 1
ATOM 1064 C CA . LEU A 1 129 ? 9.166 3.862 -0.251 1.00 93.38 129 LEU A CA 1
ATOM 1065 C C . LEU A 1 129 ? 8.532 4.968 0.601 1.00 93.38 129 LEU A C 1
ATOM 1067 O O . LEU A 1 129 ? 7.968 4.678 1.654 1.00 93.38 129 LEU A O 1
ATOM 1071 N N . ASN A 1 130 ? 8.577 6.220 0.139 1.00 91.75 130 ASN A N 1
ATOM 1072 C CA . ASN A 1 130 ? 7.950 7.336 0.847 1.00 91.75 130 ASN A CA 1
ATOM 1073 C C . ASN A 1 130 ? 6.427 7.199 0.921 1.00 91.75 130 ASN A C 1
ATOM 1075 O O . ASN A 1 130 ? 5.855 7.511 1.961 1.00 91.75 130 ASN A O 1
ATOM 1079 N N . SER A 1 131 ? 5.771 6.710 -0.137 1.00 91.62 131 SER A N 1
ATOM 1080 C CA . SER A 1 131 ? 4.330 6.426 -0.100 1.00 91.62 131 SER A CA 1
ATOM 1081 C C . SER A 1 131 ? 4.005 5.404 0.986 1.00 91.62 131 SER A C 1
ATOM 1083 O O . SER A 1 131 ? 3.147 5.652 1.826 1.00 91.62 131 SER A O 1
ATOM 1085 N N . SER A 1 132 ? 4.755 4.298 1.035 1.00 91.06 132 SER A N 1
ATOM 1086 C CA . SER A 1 132 ? 4.554 3.258 2.049 1.00 91.06 132 SER A CA 1
ATOM 1087 C C . SER A 1 132 ? 4.818 3.760 3.474 1.00 91.06 132 SER A C 1
ATOM 1089 O O . SER A 1 132 ? 4.108 3.382 4.407 1.00 91.06 132 SER A O 1
ATOM 1091 N N . ILE A 1 133 ? 5.816 4.630 3.663 1.00 90.88 133 ILE A N 1
ATOM 1092 C CA . ILE A 1 133 ? 6.085 5.266 4.961 1.00 90.88 133 ILE A CA 1
ATOM 1093 C C . ILE A 1 133 ? 4.919 6.171 5.371 1.00 90.88 133 ILE A C 1
ATOM 1095 O O . ILE A 1 133 ? 4.452 6.064 6.505 1.00 90.88 133 ILE A O 1
ATOM 1099 N N . ASN A 1 134 ? 4.434 7.019 4.463 1.00 91.38 134 ASN A N 1
ATOM 1100 C CA . ASN A 1 134 ? 3.325 7.932 4.739 1.00 91.38 134 ASN A CA 1
ATOM 1101 C C . ASN A 1 134 ? 2.038 7.168 5.075 1.00 91.38 134 ASN A C 1
ATOM 1103 O O . ASN A 1 134 ? 1.386 7.486 6.060 1.00 91.38 134 ASN A O 1
ATOM 1107 N N . GLU A 1 135 ? 1.715 6.101 4.337 1.00 91.00 135 GLU A N 1
ATOM 1108 C CA . GLU A 1 135 ? 0.555 5.245 4.629 1.00 91.00 135 GLU A CA 1
ATOM 1109 C C . GLU A 1 135 ? 0.618 4.639 6.041 1.00 91.00 135 GLU A C 1
ATOM 1111 O O . GLU A 1 135 ? -0.386 4.601 6.757 1.00 91.00 135 GLU A O 1
ATOM 1116 N N . LYS A 1 136 ? 1.805 4.196 6.478 1.00 88.94 136 LYS A N 1
ATOM 1117 C CA . LYS A 1 136 ? 2.008 3.699 7.848 1.00 88.94 136 LYS A CA 1
ATOM 1118 C C . LYS A 1 136 ? 1.862 4.805 8.891 1.00 88.94 136 LYS A C 1
ATOM 1120 O O . LYS A 1 136 ? 1.282 4.562 9.948 1.00 88.94 136 LYS A O 1
ATOM 1125 N N . GLN A 1 137 ? 2.380 6.001 8.614 1.00 89.75 137 GLN A N 1
ATOM 1126 C CA . GLN A 1 137 ? 2.234 7.158 9.501 1.00 89.75 137 GLN A CA 1
ATOM 1127 C C . GLN A 1 137 ? 0.764 7.553 9.658 1.00 89.75 137 GLN A C 1
ATOM 1129 O O . GLN A 1 137 ? 0.287 7.635 10.789 1.00 89.75 137 GLN A O 1
ATOM 1134 N N . ASP A 1 138 ? 0.029 7.675 8.552 1.00 90.25 138 ASP A N 1
ATOM 1135 C CA . ASP A 1 138 ? -1.405 7.978 8.551 1.00 90.25 138 ASP A CA 1
ATOM 1136 C C . ASP A 1 138 ? -2.197 6.935 9.348 1.00 90.25 138 ASP A C 1
ATOM 1138 O O . ASP A 1 138 ? -3.092 7.264 10.131 1.00 90.25 138 ASP A O 1
ATOM 1142 N N . PHE A 1 139 ? -1.863 5.652 9.190 1.00 89.25 139 PHE A N 1
ATOM 1143 C CA . PHE A 1 139 ? -2.466 4.580 9.975 1.00 89.25 139 PHE A CA 1
ATOM 1144 C C . PHE A 1 139 ? -2.231 4.760 11.485 1.00 89.25 139 PHE A C 1
ATOM 1146 O O . PHE A 1 139 ? -3.182 4.674 12.271 1.00 89.25 139 PHE A O 1
ATOM 1153 N N . PHE A 1 140 ? -0.996 5.048 11.906 1.00 88.62 140 PHE A N 1
ATOM 1154 C CA . PHE A 1 140 ? -0.689 5.274 13.320 1.00 88.62 140 PHE A CA 1
ATOM 1155 C C . PHE A 1 140 ? -1.381 6.516 13.872 1.00 88.62 140 PHE A C 1
ATOM 1157 O O . PHE A 1 140 ? -1.958 6.453 14.959 1.00 88.62 140 PHE A O 1
ATOM 1164 N N . ASP A 1 141 ? -1.381 7.618 13.127 1.00 89.81 141 ASP A N 1
ATOM 1165 C CA . ASP A 1 141 ? -2.043 8.854 13.536 1.00 89.81 141 ASP A CA 1
ATOM 1166 C C . ASP A 1 141 ? -3.547 8.648 13.734 1.00 89.81 141 ASP A C 1
ATOM 1168 O O . ASP A 1 141 ? -4.112 9.126 14.725 1.00 89.81 141 ASP A O 1
ATOM 1172 N N . ASN A 1 142 ? -4.183 7.855 12.868 1.00 89.69 142 ASN A N 1
ATOM 1173 C CA . ASN A 1 142 ? -5.582 7.466 13.023 1.00 89.69 142 ASN A CA 1
ATOM 1174 C C . ASN A 1 142 ? -5.819 6.657 14.308 1.00 89.69 142 ASN A C 1
ATOM 1176 O O . ASN A 1 142 ? -6.706 7.013 15.091 1.00 89.69 142 ASN A O 1
ATOM 1180 N N . ILE A 1 143 ? -5.000 5.632 14.585 1.00 90.31 143 ILE A N 1
ATOM 1181 C CA . ILE A 1 143 ? -5.104 4.857 15.835 1.00 90.31 143 ILE A CA 1
ATOM 1182 C C . ILE A 1 143 ? -4.928 5.765 17.054 1.00 90.31 143 ILE A C 1
ATOM 1184 O O . ILE A 1 143 ? -5.738 5.725 17.984 1.00 90.31 143 ILE A O 1
ATOM 1188 N N . PHE A 1 144 ? -3.896 6.611 17.071 1.00 91.81 144 PHE A N 1
ATOM 1189 C CA . PHE A 1 144 ? -3.641 7.501 18.203 1.00 91.81 144 PHE A CA 1
ATOM 1190 C C . PHE A 1 144 ? -4.764 8.517 18.404 1.00 91.81 144 PHE A C 1
ATOM 1192 O O . PHE A 1 144 ? -5.135 8.812 19.545 1.00 91.81 144 PHE A O 1
ATOM 1199 N N . HIS A 1 145 ? -5.328 9.048 17.321 1.00 92.69 145 HIS A N 1
ATOM 1200 C CA . HIS A 1 145 ? -6.474 9.944 17.391 1.00 92.69 145 HIS A CA 1
ATOM 1201 C C . HIS A 1 145 ? -7.693 9.254 18.025 1.00 92.69 145 HIS A C 1
ATOM 1203 O O . HIS A 1 145 ? -8.332 9.811 18.925 1.00 92.69 145 HIS A O 1
ATOM 1209 N N . GLU A 1 146 ? -7.992 8.020 17.626 1.00 88.81 146 GLU A N 1
ATOM 1210 C CA . GLU A 1 146 ? -9.089 7.242 18.203 1.00 88.81 146 GLU A CA 1
ATOM 1211 C C . GLU A 1 146 ? -8.845 6.863 19.664 1.00 88.81 146 GLU A C 1
ATOM 1213 O O . GLU A 1 146 ? -9.746 7.019 20.489 1.00 88.81 146 GLU A O 1
ATOM 1218 N N . LEU A 1 147 ? -7.622 6.459 20.020 1.00 94.25 147 LEU A N 1
ATOM 1219 C CA . LEU A 1 147 ? -7.238 6.195 21.407 1.00 94.25 147 LEU A CA 1
ATOM 1220 C C . LEU A 1 147 ? -7.435 7.432 22.288 1.00 94.25 147 LEU A C 1
ATOM 1222 O O . LEU A 1 147 ? -7.998 7.334 23.379 1.00 94.25 147 LEU A O 1
ATOM 1226 N N . ARG A 1 148 ? -7.045 8.622 21.811 1.00 94.06 148 ARG A N 1
ATOM 1227 C CA . ARG A 1 148 ? -7.292 9.889 22.525 1.00 94.06 148 ARG A CA 1
ATOM 1228 C C . ARG A 1 148 ? -8.788 10.166 22.686 1.00 94.06 148 ARG A C 1
ATOM 1230 O O . ARG A 1 148 ? -9.208 10.615 23.754 1.00 94.06 148 ARG A O 1
ATOM 1237 N N . LYS A 1 149 ? -9.600 9.887 21.660 1.00 92.38 149 LYS A N 1
ATOM 1238 C CA . LYS A 1 149 ? -11.064 10.043 21.711 1.00 92.38 149 LYS A CA 1
ATOM 1239 C C . LYS A 1 149 ? -11.698 9.099 22.735 1.00 92.38 149 LYS A C 1
ATOM 1241 O O . LYS A 1 149 ? -12.466 9.572 23.574 1.00 92.38 149 LYS A O 1
ATOM 1246 N N . LEU A 1 150 ? -11.346 7.813 22.705 1.00 91.50 150 LEU A N 1
ATOM 1247 C CA . LEU A 1 150 ? -11.823 6.806 23.659 1.00 91.50 150 LEU A CA 1
ATOM 1248 C C . LEU A 1 150 ? -11.392 7.151 25.086 1.00 91.50 150 LEU A C 1
ATOM 1250 O O . LEU A 1 150 ? -12.213 7.134 25.994 1.00 91.50 150 LEU A O 1
ATOM 1254 N N . ASN A 1 151 ? -10.140 7.568 25.287 1.00 93.94 151 ASN A N 1
ATOM 1255 C CA . ASN A 1 151 ? -9.651 7.971 26.605 1.00 93.94 151 ASN A CA 1
ATOM 1256 C C . ASN A 1 151 ? -10.391 9.213 27.142 1.00 93.94 151 ASN A C 1
ATOM 1258 O O . ASN A 1 151 ? -10.747 9.294 28.317 1.00 93.94 151 ASN A O 1
ATOM 1262 N N . LYS A 1 152 ? -10.713 10.177 26.269 1.00 93.75 152 LYS A N 1
ATOM 1263 C CA . LYS A 1 152 ? -11.545 11.334 26.634 1.00 93.75 152 LYS A CA 1
ATOM 1264 C C . LYS A 1 152 ? -12.970 10.923 27.017 1.00 93.75 152 LYS A C 1
ATOM 1266 O O . LYS A 1 152 ? -13.526 11.504 27.946 1.00 93.75 152 LYS A O 1
ATOM 1271 N N . GLN A 1 153 ? -13.564 9.962 26.309 1.00 90.69 153 GLN A N 1
ATOM 1272 C CA . GLN A 1 153 ? -14.877 9.404 26.655 1.00 90.69 153 GLN A CA 1
ATOM 1273 C C . GLN A 1 153 ? -14.826 8.672 27.999 1.00 90.69 153 GLN A C 1
ATOM 1275 O O . GLN A 1 153 ? -15.629 8.980 28.873 1.00 90.69 153 GLN A O 1
ATOM 1280 N N . LEU A 1 154 ? -13.827 7.810 28.202 1.00 93.50 154 LEU A N 1
ATOM 1281 C CA . LEU A 1 154 ? -13.598 7.084 29.450 1.00 93.50 154 LEU A CA 1
ATOM 1282 C C . LEU A 1 154 ? -13.529 8.038 30.647 1.00 93.50 154 LEU A C 1
ATOM 1284 O O . LEU A 1 154 ? -14.248 7.865 31.628 1.00 93.50 154 LEU A O 1
ATOM 1288 N N . LYS A 1 155 ? -12.710 9.090 30.535 1.00 94.19 155 LYS A N 1
ATOM 1289 C CA . LYS A 1 155 ? -12.565 10.106 31.581 1.00 94.19 155 LYS A CA 1
ATOM 1290 C C . LYS A 1 155 ? -13.897 10.788 31.908 1.00 94.19 155 LYS A C 1
ATOM 1292 O O . LYS A 1 155 ? -14.228 10.927 33.079 1.00 94.19 155 LYS A O 1
ATOM 1297 N N . ARG A 1 156 ? -14.672 11.173 30.888 1.00 92.56 156 ARG A N 1
ATOM 1298 C CA . ARG A 1 156 ? -15.983 11.821 31.067 1.00 92.56 156 ARG A CA 1
ATOM 1299 C C . ARG A 1 156 ? -16.988 10.918 31.779 1.00 92.56 156 ARG A C 1
ATOM 1301 O O . ARG A 1 156 ? -17.674 11.388 32.680 1.00 92.56 156 ARG A O 1
ATOM 1308 N N . GLU A 1 157 ? -17.066 9.648 31.389 1.00 89.25 157 GLU A N 1
ATOM 1309 C CA . GLU A 1 157 ? -17.976 8.674 32.006 1.00 89.25 157 GLU A CA 1
ATOM 1310 C C . GLU A 1 157 ? -17.624 8.434 33.480 1.00 89.25 157 GLU A C 1
ATOM 1312 O O . GLU A 1 157 ? -18.507 8.437 34.338 1.00 89.25 157 GLU A O 1
ATOM 1317 N N . ILE A 1 158 ? -16.329 8.312 33.792 1.00 93.44 158 ILE A N 1
ATOM 1318 C CA . ILE A 1 158 ? -15.843 8.160 35.169 1.00 93.44 158 ILE A CA 1
ATOM 1319 C C . ILE A 1 158 ? -16.143 9.416 36.000 1.00 93.44 158 ILE A C 1
ATOM 1321 O O . ILE A 1 158 ? -16.667 9.306 37.106 1.00 93.44 158 ILE A O 1
ATOM 1325 N N . GLU A 1 159 ? -15.852 10.612 35.482 1.00 93.50 159 GLU A N 1
ATOM 1326 C CA . GLU A 1 159 ? -16.138 11.878 36.174 1.00 93.50 159 GLU A CA 1
ATOM 1327 C C . GLU A 1 159 ? -17.639 12.055 36.451 1.00 93.50 159 GLU A C 1
ATOM 1329 O O . GLU A 1 159 ? -18.025 12.468 37.549 1.00 93.50 159 GLU A O 1
ATOM 1334 N N . ALA A 1 160 ? -18.492 11.707 35.481 1.00 89.38 160 ALA A N 1
ATOM 1335 C CA . ALA A 1 160 ? -19.942 11.740 35.640 1.00 89.38 160 ALA A CA 1
ATOM 1336 C C . ALA A 1 160 ? -20.416 10.756 36.719 1.00 89.38 160 ALA A C 1
ATOM 1338 O O . ALA A 1 160 ? -21.187 11.144 37.597 1.00 89.38 160 ALA A O 1
ATOM 1339 N N . LEU A 1 161 ? -19.909 9.518 36.697 1.00 91.06 161 LEU A N 1
ATOM 1340 C CA . LEU A 1 161 ? -20.232 8.500 37.696 1.00 91.06 161 LEU A CA 1
ATOM 1341 C C . LEU A 1 161 ? -19.829 8.945 39.110 1.00 91.06 161 LEU A C 1
ATOM 1343 O O . LEU A 1 161 ? -20.651 8.891 40.021 1.00 91.06 161 LEU A O 1
ATOM 1347 N N . ILE A 1 162 ? -18.602 9.448 39.292 1.00 91.50 162 ILE A N 1
ATOM 1348 C CA . ILE A 1 162 ? -18.119 9.951 40.591 1.00 91.50 162 ILE A CA 1
ATOM 1349 C C . ILE A 1 162 ? -19.027 11.074 41.105 1.00 91.50 162 ILE A C 1
ATOM 1351 O O . ILE A 1 162 ? -19.427 11.073 42.270 1.00 91.50 162 ILE A O 1
ATOM 1355 N N . LYS A 1 163 ? -19.385 12.029 40.238 1.00 91.44 163 LYS A N 1
ATOM 1356 C CA . LYS A 1 163 ? -20.247 13.157 40.608 1.00 91.44 163 LYS A CA 1
ATOM 1357 C C . LYS A 1 163 ? -21.643 12.697 41.031 1.00 91.44 163 LYS A C 1
ATOM 1359 O O . LYS A 1 163 ? -22.159 13.179 42.035 1.00 91.44 163 LYS A O 1
ATOM 1364 N N . GLU A 1 164 ? -22.253 11.781 40.285 1.00 88.75 164 GLU A N 1
ATOM 1365 C CA . GLU A 1 164 ? -23.591 11.255 40.580 1.00 88.75 164 GLU A CA 1
ATOM 1366 C C . GLU A 1 164 ? -23.620 10.428 41.875 1.00 88.75 164 GLU A C 1
ATOM 1368 O O . GLU A 1 164 ? -24.542 10.600 42.679 1.00 88.75 164 GLU A O 1
ATOM 1373 N N . CYS A 1 165 ? -22.585 9.615 42.122 1.00 88.31 165 CYS A N 1
ATOM 1374 C CA . CYS A 1 165 ? -22.397 8.889 43.381 1.00 88.31 165 CYS A CA 1
ATOM 1375 C C . CYS A 1 165 ? -22.286 9.842 44.576 1.00 88.31 165 CYS A C 1
ATOM 1377 O O . CYS A 1 165 ? -22.975 9.656 45.576 1.00 88.31 165 CYS A O 1
ATOM 1379 N N . ASN A 1 166 ? -21.478 10.900 44.460 1.00 88.06 166 ASN A N 1
ATOM 1380 C CA . ASN A 1 166 ? -21.266 11.859 45.549 1.00 88.06 166 ASN A CA 1
ATOM 1381 C C . ASN A 1 166 ? -22.532 12.646 45.921 1.00 88.06 166 ASN A C 1
ATOM 1383 O O . ASN A 1 166 ? -22.697 13.034 47.073 1.00 88.06 166 ASN A O 1
ATOM 1387 N N . ILE A 1 167 ? -23.428 12.892 44.960 1.00 88.62 167 ILE A N 1
ATOM 1388 C CA . ILE A 1 167 ? -24.695 13.606 45.198 1.00 88.62 167 ILE A CA 1
ATOM 1389 C C . ILE A 1 167 ? -25.788 12.639 45.713 1.00 88.62 167 ILE A C 1
ATOM 1391 O O . ILE A 1 167 ? -26.885 13.074 46.058 1.00 88.62 167 ILE A O 1
ATOM 1395 N N . GLY A 1 168 ? -25.519 11.327 45.773 1.00 81.69 168 GLY A N 1
ATOM 1396 C CA . GLY A 1 168 ? -26.480 10.310 46.218 1.00 81.69 168 GLY A CA 1
ATOM 1397 C C . GLY A 1 168 ? -27.681 10.136 45.279 1.00 81.69 168 GLY A C 1
ATOM 1398 O O . GLY A 1 168 ? -28.715 9.615 45.687 1.00 81.69 168 GLY A O 1
ATOM 1399 N N . LYS A 1 169 ? -27.570 10.594 44.024 1.00 76.88 169 LYS A N 1
ATOM 1400 C CA . LYS A 1 169 ? -28.656 10.618 43.023 1.00 76.88 169 LYS A CA 1
ATOM 1401 C C . LYS A 1 169 ? -28.611 9.443 42.042 1.00 76.88 169 LYS A C 1
ATOM 1403 O O . LYS A 1 169 ? -29.160 9.543 40.948 1.00 76.88 169 LYS A O 1
ATOM 1408 N N . ILE A 1 170 ? -27.945 8.352 42.405 1.00 85.50 170 ILE A N 1
ATOM 1409 C CA . ILE A 1 170 ? -27.732 7.215 41.512 1.00 85.50 170 ILE A CA 1
ATOM 1410 C C . ILE A 1 170 ? -28.155 5.906 42.176 1.00 85.50 170 ILE A C 1
ATOM 1412 O O . ILE A 1 170 ? -27.827 5.633 43.329 1.00 85.50 170 ILE A O 1
ATOM 1416 N N . SER A 1 171 ? -28.914 5.100 41.440 1.00 88.12 171 SER A N 1
ATOM 1417 C CA . SER A 1 171 ? -29.297 3.747 41.849 1.00 88.12 171 SER A CA 1
ATOM 1418 C C . SER A 1 171 ? -28.178 2.740 41.567 1.00 88.12 171 SER A C 1
ATOM 1420 O O . SER A 1 171 ? -27.335 2.951 40.692 1.00 88.12 171 SER A O 1
ATOM 1422 N N . LEU A 1 172 ? -28.198 1.598 42.261 1.00 87.38 172 LEU A N 1
ATOM 1423 C CA . LEU A 1 172 ? -27.269 0.488 42.003 1.00 87.38 172 LEU A CA 1
ATOM 1424 C C . LEU A 1 172 ? -27.318 0.005 40.545 1.00 87.38 172 LEU A C 1
ATOM 1426 O O . LEU A 1 172 ? -26.285 -0.329 39.969 1.00 87.38 172 LEU A O 1
ATOM 1430 N N . GLU A 1 173 ? -28.502 0.009 39.931 1.00 86.44 173 GLU A N 1
ATOM 1431 C CA . GLU A 1 173 ? -28.678 -0.362 38.526 1.00 86.44 173 GLU A CA 1
ATOM 1432 C C . GLU A 1 173 ? -27.953 0.615 37.587 1.00 86.44 173 GLU A C 1
ATOM 1434 O O . GLU A 1 173 ? -27.200 0.198 36.709 1.00 86.44 173 GLU A O 1
ATOM 1439 N N . GLN A 1 174 ? -28.095 1.923 37.818 1.00 85.56 174 GLN A N 1
ATOM 1440 C CA . GLN A 1 174 ? -27.394 2.947 37.039 1.00 85.56 174 GLN A CA 1
ATOM 1441 C C . GLN A 1 174 ? -25.873 2.879 37.219 1.00 85.56 174 GLN A C 1
ATOM 1443 O O . GLN A 1 174 ? -25.144 3.045 36.239 1.00 85.56 174 GLN A O 1
ATOM 1448 N N . ILE A 1 175 ? -25.387 2.591 38.433 1.00 88.00 175 ILE A N 1
ATOM 1449 C CA . ILE A 1 175 ? -23.955 2.354 38.682 1.00 88.00 175 ILE A CA 1
ATOM 1450 C C . ILE A 1 175 ? -23.470 1.178 37.833 1.00 88.00 175 ILE A C 1
ATOM 1452 O O . ILE A 1 175 ? -22.436 1.289 37.171 1.00 88.00 175 ILE A O 1
ATOM 1456 N N . ASN A 1 176 ? -24.210 0.066 37.819 1.00 84.94 176 ASN A N 1
ATOM 1457 C CA . ASN A 1 176 ? -23.827 -1.119 37.060 1.00 84.94 176 ASN A CA 1
ATOM 1458 C C . ASN A 1 176 ? -23.784 -0.830 35.550 1.00 84.94 176 ASN A C 1
ATOM 1460 O O . ASN A 1 176 ? -22.788 -1.136 34.898 1.00 84.94 176 ASN A O 1
ATOM 1464 N N . ASN A 1 177 ? -24.799 -0.149 35.013 1.00 82.62 177 ASN A N 1
ATOM 1465 C CA . ASN A 1 177 ? -24.863 0.217 33.594 1.00 82.62 177 ASN A CA 1
ATOM 1466 C C . ASN A 1 177 ? -23.700 1.136 33.182 1.00 82.62 177 ASN A C 1
ATOM 1468 O O . ASN A 1 177 ? -23.028 0.883 32.182 1.00 82.62 177 ASN A O 1
ATOM 1472 N N . LYS A 1 178 ? -23.395 2.167 33.981 1.00 85.81 178 LYS A N 1
ATOM 1473 C CA . LYS A 1 178 ? -22.238 3.046 33.733 1.00 85.81 178 LYS A CA 1
ATOM 1474 C C . LYS A 1 178 ? -20.913 2.299 33.851 1.00 85.81 178 LYS A C 1
ATOM 1476 O O . LYS A 1 178 ? -20.014 2.516 33.046 1.00 85.81 178 LYS A O 1
ATOM 1481 N N . SER A 1 179 ? -20.798 1.381 34.808 1.00 87.44 179 SER A N 1
ATOM 1482 C CA . SER A 1 179 ? -19.597 0.551 34.970 1.00 87.44 179 SER A CA 1
ATOM 1483 C C . SER A 1 179 ? -19.374 -0.370 33.768 1.00 87.44 179 SER A C 1
ATOM 1485 O O . SER A 1 179 ? -18.245 -0.505 33.298 1.00 87.44 179 SER A O 1
ATOM 1487 N N . GLN A 1 180 ? -20.444 -0.955 33.223 1.00 83.75 180 GLN A N 1
ATOM 1488 C CA . GLN A 1 180 ? -20.386 -1.747 31.991 1.00 83.75 180 GLN A CA 1
ATOM 1489 C C . GLN A 1 180 ? -19.961 -0.896 30.793 1.00 83.75 180 GLN A C 1
ATOM 1491 O O . GLN A 1 180 ? 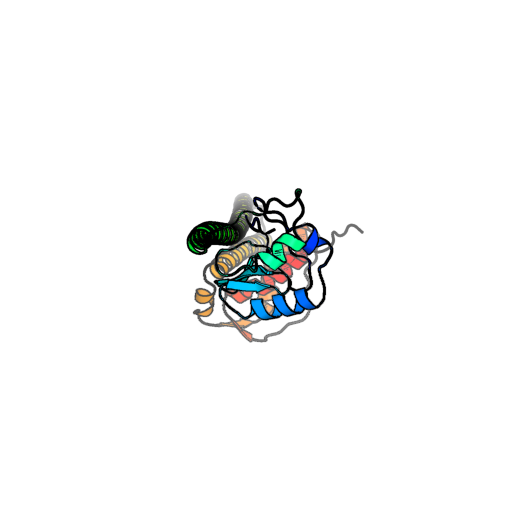-19.115 -1.325 30.010 1.00 83.75 180 GLN A O 1
ATOM 1496 N N . HIS A 1 181 ? -20.473 0.332 30.688 1.00 83.19 181 HIS A N 1
ATOM 1497 C CA . HIS A 1 181 ? -20.080 1.264 29.633 1.00 83.19 181 HIS A CA 1
ATOM 1498 C C . HIS A 1 181 ? -18.597 1.671 29.732 1.00 83.19 181 HIS A C 1
ATOM 1500 O O . HIS A 1 181 ? -17.865 1.623 28.745 1.00 83.19 181 HIS A O 1
ATOM 1506 N N . ILE A 1 182 ? -18.109 1.976 30.937 1.00 90.44 182 ILE A N 1
ATOM 1507 C CA . ILE A 1 182 ? -16.684 2.237 31.211 1.00 90.44 182 ILE A CA 1
ATOM 1508 C C . ILE A 1 182 ? -15.824 1.030 30.809 1.00 90.44 182 ILE A C 1
ATOM 1510 O O . ILE A 1 182 ? -14.799 1.185 30.138 1.00 90.44 182 ILE A O 1
ATOM 1514 N N . PHE A 1 183 ? -16.251 -0.182 31.171 1.00 88.12 183 PHE A N 1
ATOM 1515 C CA . PHE A 1 183 ? -15.559 -1.412 30.795 1.00 88.12 183 PHE A CA 1
ATOM 1516 C C . PHE A 1 183 ? -15.534 -1.621 29.275 1.00 88.12 183 PHE A C 1
ATOM 1518 O O . PHE A 1 183 ? -14.485 -1.956 28.725 1.00 88.12 183 PHE A O 1
ATOM 1525 N N . ALA A 1 184 ? -16.647 -1.367 28.585 1.00 84.88 184 ALA A N 1
ATOM 1526 C CA . ALA A 1 184 ? -16.724 -1.402 27.128 1.00 84.88 184 ALA A CA 1
ATOM 1527 C C . ALA A 1 184 ? -15.708 -0.451 26.478 1.00 84.88 184 ALA A C 1
ATOM 1529 O O . ALA A 1 184 ? -14.934 -0.883 25.625 1.00 84.88 184 ALA A O 1
ATOM 1530 N N . ILE A 1 185 ? -15.631 0.808 26.925 1.00 88.12 185 ILE A N 1
ATOM 1531 C CA . ILE A 1 185 ? -14.651 1.779 26.408 1.00 88.12 185 ILE A CA 1
ATOM 1532 C C . ILE A 1 185 ? -13.215 1.286 26.641 1.00 88.12 185 ILE A C 1
ATOM 1534 O O . ILE A 1 185 ? -12.380 1.368 25.739 1.00 88.12 185 ILE A O 1
ATOM 1538 N N . SER A 1 186 ? -12.922 0.722 27.816 1.00 91.50 186 SER A N 1
ATOM 1539 C CA . SER A 1 186 ? -11.607 0.130 28.095 1.00 91.50 186 SER A CA 1
ATOM 1540 C C . SER A 1 186 ? -11.275 -1.024 27.145 1.00 91.50 186 SER A C 1
ATOM 1542 O O . SER A 1 186 ? -10.137 -1.132 26.695 1.00 91.50 186 SER A O 1
ATOM 1544 N N . GLN A 1 187 ? -12.247 -1.877 26.813 1.00 88.06 187 GLN A N 1
ATOM 1545 C CA . GLN A 1 187 ? -12.051 -2.970 25.856 1.00 88.06 187 GLN A CA 1
ATOM 1546 C C . GLN A 1 187 ? -11.795 -2.448 24.439 1.00 88.06 187 GLN A C 1
ATOM 1548 O O . GLN A 1 187 ? -10.935 -2.979 23.740 1.00 88.06 187 GLN A O 1
ATOM 1553 N N . LEU A 1 188 ? -12.478 -1.377 24.027 1.00 88.81 188 LEU A N 1
ATOM 1554 C CA . LEU A 1 188 ? -12.220 -0.716 22.744 1.00 88.81 188 LEU A CA 1
ATOM 1555 C C . LEU A 1 188 ? -10.780 -0.191 22.654 1.00 88.81 188 LEU A C 1
ATOM 1557 O O . LEU A 1 188 ? -10.126 -0.369 21.628 1.00 88.81 188 LEU A O 1
ATOM 1561 N N . ILE A 1 189 ? -10.260 0.391 23.740 1.00 92.06 189 ILE A N 1
ATOM 1562 C CA . ILE A 1 189 ? -8.855 0.817 23.831 1.00 92.06 189 ILE A CA 1
ATOM 1563 C C . ILE A 1 189 ? -7.917 -0.383 23.648 1.00 92.06 189 ILE A C 1
ATOM 1565 O O . ILE A 1 189 ? -6.996 -0.317 22.836 1.00 92.06 189 ILE A O 1
ATOM 1569 N N . THR A 1 190 ? -8.171 -1.494 24.347 1.00 90.00 190 THR A N 1
ATOM 1570 C CA . THR A 1 190 ? -7.376 -2.726 24.209 1.00 90.00 190 THR A CA 1
ATOM 1571 C C . THR A 1 190 ? -7.381 -3.254 22.775 1.00 90.00 190 THR A C 1
ATOM 1573 O O . THR A 1 190 ? -6.324 -3.587 22.249 1.00 90.00 190 THR A O 1
ATOM 1576 N N . ILE A 1 191 ? -8.536 -3.286 22.105 1.00 87.75 191 ILE A N 1
ATOM 1577 C CA . ILE A 1 191 ? -8.633 -3.752 20.713 1.00 87.75 191 ILE A CA 1
ATOM 1578 C C . ILE A 1 191 ? -7.805 -2.861 19.780 1.00 87.75 191 ILE A C 1
ATOM 1580 O O . ILE A 1 191 ? -7.098 -3.374 18.910 1.00 87.75 191 ILE A O 1
ATOM 1584 N N . ARG A 1 192 ? -7.838 -1.536 19.970 1.00 88.38 192 ARG A N 1
ATOM 1585 C CA . ARG A 1 192 ? -7.031 -0.599 19.172 1.00 88.38 192 ARG A CA 1
ATOM 1586 C C . ARG A 1 192 ? -5.529 -0.770 19.396 1.00 88.38 192 ARG A C 1
ATOM 1588 O O . ARG A 1 192 ? -4.783 -0.751 18.423 1.00 88.38 192 ARG A O 1
ATOM 1595 N N . LEU A 1 193 ? -5.092 -1.009 20.632 1.00 89.31 193 LEU A N 1
ATOM 1596 C CA . LEU A 1 193 ? -3.688 -1.322 20.930 1.00 89.31 193 LEU A CA 1
ATOM 1597 C C . LEU A 1 193 ? -3.260 -2.654 20.300 1.00 89.31 193 LEU A C 1
ATOM 1599 O O . LEU A 1 193 ? -2.252 -2.698 19.606 1.00 89.31 193 LEU A O 1
ATOM 1603 N N . ASN A 1 194 ? -4.085 -3.698 20.404 1.00 84.62 194 ASN A N 1
ATOM 1604 C CA . ASN A 1 194 ? -3.814 -4.977 19.739 1.00 84.62 194 ASN A CA 1
ATOM 1605 C C . ASN A 1 194 ? -3.740 -4.827 18.207 1.00 84.62 194 ASN A C 1
ATOM 1607 O O . ASN A 1 194 ? -2.968 -5.519 17.549 1.00 84.62 194 ASN A O 1
ATOM 1611 N N . THR A 1 195 ? -4.535 -3.918 17.629 1.00 86.69 195 THR A N 1
ATOM 1612 C CA . THR A 1 195 ? -4.480 -3.593 16.192 1.00 86.69 195 THR A CA 1
ATOM 1613 C C . THR A 1 195 ? -3.145 -2.946 15.827 1.00 86.69 195 THR A C 1
ATOM 1615 O O . THR A 1 195 ? -2.571 -3.271 14.788 1.00 86.69 195 THR A O 1
ATOM 1618 N N . PHE A 1 196 ? -2.644 -2.046 16.675 1.00 87.94 196 PHE A N 1
ATOM 1619 C CA . PHE A 1 196 ? -1.333 -1.425 16.509 1.00 87.94 196 PHE A CA 1
ATOM 1620 C C . PHE A 1 196 ? -0.209 -2.463 16.586 1.00 87.94 196 PHE A C 1
ATOM 1622 O O . PHE A 1 196 ? 0.596 -2.548 15.658 1.00 87.94 196 PHE A O 1
ATOM 1629 N N . ASP A 1 197 ? -0.204 -3.294 17.631 1.00 84.44 197 ASP A N 1
ATOM 1630 C CA . ASP A 1 197 ? 0.816 -4.327 17.838 1.00 84.44 197 ASP A CA 1
ATOM 1631 C C . ASP A 1 197 ? 0.849 -5.320 16.669 1.00 84.44 197 ASP A C 1
ATOM 1633 O O . ASP A 1 197 ? 1.922 -5.635 16.154 1.00 84.44 197 ASP A O 1
ATOM 1637 N N . PHE A 1 198 ? -0.325 -5.733 16.173 1.00 84.00 198 PHE A N 1
ATOM 1638 C CA . PHE A 1 198 ? -0.437 -6.615 15.008 1.00 84.00 198 PHE A CA 1
ATOM 1639 C C . PHE A 1 198 ? 0.116 -5.998 13.726 1.00 84.00 198 PHE A C 1
ATOM 1641 O O . PHE A 1 198 ? 0.746 -6.696 12.938 1.00 84.00 198 PHE A O 1
ATOM 1648 N N . ASN A 1 199 ? -0.098 -4.701 13.503 1.00 83.94 199 ASN A N 1
ATOM 1649 C CA . ASN A 1 199 ? 0.429 -4.033 12.313 1.00 83.94 199 ASN A CA 1
ATOM 1650 C C . ASN A 1 199 ? 1.943 -3.794 12.389 1.00 83.94 199 ASN A C 1
ATOM 1652 O O . ASN A 1 199 ? 2.593 -3.741 11.346 1.00 83.94 199 ASN A O 1
ATOM 1656 N N . GLN A 1 200 ? 2.508 -3.652 13.592 1.00 83.81 200 GLN A N 1
ATOM 1657 C CA . GLN A 1 200 ? 3.954 -3.502 13.772 1.00 83.81 200 GLN A CA 1
ATOM 1658 C C . GLN A 1 200 ? 4.694 -4.832 13.653 1.00 83.81 200 GLN A C 1
ATOM 1660 O O . GLN A 1 200 ? 5.706 -4.904 12.962 1.00 83.81 200 GLN A O 1
ATOM 1665 N N . ASN A 1 201 ? 4.192 -5.873 14.319 1.00 81.06 201 ASN A N 1
ATOM 1666 C CA . ASN A 1 201 ? 4.819 -7.190 14.373 1.00 81.06 201 ASN A CA 1
ATOM 1667 C C . ASN A 1 201 ? 3.741 -8.285 14.380 1.00 81.06 201 ASN A C 1
ATOM 1669 O O . ASN A 1 201 ? 3.349 -8.760 15.451 1.00 81.06 201 ASN A O 1
ATOM 1673 N N . PRO A 1 202 ? 3.283 -8.727 13.196 1.00 78.81 202 PRO A N 1
ATOM 1674 C CA . PRO A 1 202 ? 2.320 -9.821 13.086 1.00 78.81 202 PRO A CA 1
ATOM 1675 C C . PRO A 1 202 ? 2.800 -11.099 13.790 1.00 78.81 202 PRO A C 1
ATOM 1677 O O . PRO A 1 202 ? 2.004 -11.801 14.417 1.00 78.81 202 PRO A O 1
ATOM 1680 N N . ASP A 1 203 ? 4.109 -11.363 13.736 1.00 78.38 203 ASP A N 1
ATOM 1681 C CA . ASP A 1 203 ? 4.727 -12.586 14.252 1.00 78.38 203 ASP A CA 1
ATOM 1682 C C . ASP A 1 203 ? 4.637 -12.700 15.780 1.00 78.38 203 ASP A C 1
ATOM 1684 O O . ASP A 1 203 ? 4.316 -13.772 16.285 1.00 78.38 203 ASP A O 1
ATOM 1688 N N . LEU A 1 204 ? 4.770 -11.591 16.524 1.00 70.25 204 LEU A N 1
ATOM 1689 C CA . LEU A 1 204 ? 4.667 -11.587 17.996 1.00 70.25 204 LEU A CA 1
ATOM 1690 C C . LEU A 1 204 ? 3.315 -12.108 18.502 1.00 70.25 204 LEU A C 1
ATOM 1692 O O . LEU A 1 204 ? 3.212 -12.648 19.602 1.00 70.25 204 LEU A O 1
ATOM 1696 N N . ILE A 1 205 ? 2.260 -11.942 17.706 1.00 68.75 205 ILE A N 1
ATOM 1697 C CA . ILE A 1 205 ? 0.915 -12.399 18.055 1.00 68.75 205 ILE A CA 1
ATOM 1698 C C . ILE A 1 205 ? 0.728 -13.877 17.704 1.00 68.75 205 ILE A C 1
ATOM 1700 O O . ILE A 1 205 ? 0.007 -14.580 18.415 1.00 68.75 205 ILE A O 1
ATOM 1704 N N . ILE A 1 206 ? 1.386 -14.353 16.643 1.00 68.31 206 ILE A N 1
ATOM 1705 C CA . ILE A 1 206 ? 1.358 -15.756 16.201 1.00 68.31 206 ILE A CA 1
ATOM 1706 C C . ILE A 1 206 ? 2.250 -16.633 17.098 1.00 68.31 206 ILE A C 1
ATOM 1708 O O . ILE A 1 206 ? 1.935 -17.801 17.316 1.00 68.31 206 ILE A O 1
ATOM 1712 N N . GLU A 1 207 ? 3.309 -16.064 17.676 1.00 68.44 207 GLU A N 1
ATOM 1713 C CA . GLU A 1 207 ? 4.174 -16.705 18.678 1.00 68.44 207 GLU A CA 1
ATOM 1714 C C . GLU A 1 207 ? 3.494 -16.882 20.050 1.00 68.44 207 GLU A C 1
ATOM 1716 O O . GLU A 1 207 ? 3.996 -17.601 20.917 1.00 68.44 207 GLU A O 1
ATOM 1721 N N . GLY A 1 208 ? 2.335 -16.250 20.264 1.00 69.00 208 GLY A N 1
ATOM 1722 C CA . GLY A 1 208 ? 1.544 -16.409 21.480 1.00 69.00 208 GLY A CA 1
ATOM 1723 C C . GLY A 1 208 ? 0.943 -17.813 21.646 1.00 69.00 208 GLY A C 1
ATOM 1724 O O . GLY A 1 208 ? 0.865 -18.617 20.725 1.00 69.00 208 GLY A O 1
ATOM 1725 N N . ASN A 1 209 ? 0.433 -18.124 22.838 1.00 74.44 209 ASN A N 1
ATOM 1726 C CA . ASN A 1 209 ? -0.303 -19.374 23.045 1.00 74.44 209 ASN A CA 1
ATOM 1727 C C . ASN A 1 209 ? -1.760 -19.233 22.586 1.00 74.44 209 ASN A C 1
ATOM 1729 O O . ASN A 1 209 ? -2.491 -18.360 23.062 1.00 74.44 209 ASN A O 1
ATOM 1733 N N . GLN A 1 210 ? -2.212 -20.140 21.718 1.00 85.19 210 GLN A N 1
ATOM 1734 C CA . GLN A 1 210 ? -3.621 -20.234 21.340 1.00 85.19 210 GLN A CA 1
ATOM 1735 C C . GLN A 1 210 ? -4.478 -20.707 22.519 1.00 85.19 210 GLN A C 1
ATOM 1737 O O . GLN A 1 210 ? -4.144 -21.670 23.215 1.00 85.19 210 GLN A O 1
ATOM 1742 N N . LYS A 1 211 ? -5.631 -20.066 22.714 1.00 87.75 211 LYS A N 1
ATOM 1743 C CA . LYS A 1 211 ? -6.580 -20.385 23.790 1.00 87.75 211 LYS A CA 1
ATOM 1744 C C . LYS A 1 211 ? -7.900 -20.873 23.209 1.00 87.75 211 LYS A C 1
ATOM 1746 O O . LYS A 1 211 ? -8.292 -20.474 22.111 1.00 87.75 211 LYS A O 1
ATOM 1751 N N . ASP A 1 212 ? -8.608 -21.707 23.969 1.00 90.94 212 ASP A N 1
ATOM 1752 C CA . ASP A 1 212 ? -9.971 -22.108 23.618 1.00 90.94 212 ASP A CA 1
ATOM 1753 C C . ASP A 1 212 ? -10.907 -20.902 23.695 1.00 90.94 212 ASP A C 1
ATOM 1755 O O . ASP A 1 212 ? -11.225 -20.395 24.770 1.00 90.94 212 ASP A O 1
ATOM 1759 N N . THR A 1 213 ? -11.359 -20.453 22.533 1.00 89.06 213 THR A N 1
ATOM 1760 C CA . THR A 1 213 ? -12.157 -19.246 22.363 1.00 89.06 213 THR A CA 1
ATOM 1761 C C . THR A 1 213 ? -13.544 -19.597 21.851 1.00 89.06 213 THR A C 1
ATOM 1763 O O . THR A 1 213 ? -13.689 -20.222 20.804 1.00 89.06 213 THR A O 1
ATOM 1766 N N . ILE A 1 214 ? -14.579 -19.159 22.572 1.00 91.81 214 ILE A N 1
ATOM 1767 C CA . ILE A 1 214 ? -15.975 -19.299 22.141 1.00 91.81 214 ILE A CA 1
ATOM 1768 C C . ILE A 1 214 ? -16.300 -18.168 21.162 1.00 91.81 214 ILE A C 1
ATOM 1770 O O . ILE A 1 214 ? -16.432 -17.016 21.581 1.00 91.81 214 ILE A O 1
ATOM 1774 N N . ILE A 1 215 ? -16.468 -18.493 19.876 1.00 89.50 215 ILE A N 1
ATOM 1775 C CA . ILE A 1 215 ? -16.676 -17.502 18.800 1.00 89.50 215 ILE A CA 1
ATOM 1776 C C . ILE A 1 215 ? -17.851 -16.575 19.125 1.00 89.50 215 ILE A C 1
ATOM 1778 O O . ILE A 1 215 ? -17.702 -15.355 19.146 1.00 89.50 215 ILE A O 1
ATOM 1782 N N . PHE A 1 216 ? -19.013 -17.151 19.441 1.00 90.69 216 PHE A N 1
ATOM 1783 C CA . PHE A 1 216 ? -20.224 -16.385 19.742 1.00 90.69 216 PHE A CA 1
ATOM 1784 C C . PHE A 1 216 ? -20.039 -15.420 20.915 1.00 90.69 216 PHE A C 1
ATOM 1786 O O . PHE A 1 216 ? -20.516 -14.290 20.870 1.00 90.69 216 PHE A O 1
ATOM 1793 N N . GLY A 1 217 ? -19.302 -15.842 21.947 1.00 89.19 217 GLY A N 1
ATOM 1794 C CA . GLY A 1 217 ? -19.001 -15.000 23.101 1.00 89.19 217 GLY A CA 1
ATOM 1795 C C . GLY A 1 217 ? -18.199 -13.758 22.715 1.00 89.19 217 GLY A C 1
ATOM 1796 O O . GLY A 1 217 ? -18.469 -12.677 23.234 1.00 89.19 217 GLY A O 1
ATOM 1797 N N . LYS A 1 218 ? -17.270 -13.888 21.759 1.00 89.75 218 LYS A N 1
ATOM 1798 C CA . LYS A 1 218 ? -16.471 -12.765 21.251 1.00 89.75 218 LYS A CA 1
ATOM 1799 C C . LYS A 1 218 ? -17.332 -11.772 20.469 1.00 89.75 218 LYS A C 1
ATOM 1801 O O . LYS A 1 218 ? -17.303 -10.590 20.787 1.00 89.75 218 LYS A O 1
ATOM 1806 N N . PHE A 1 219 ? -18.172 -12.239 19.542 1.00 91.50 219 PHE A N 1
ATOM 1807 C CA . PHE A 1 219 ? -19.118 -11.366 18.826 1.00 91.50 219 PHE A CA 1
ATOM 1808 C C . PHE A 1 219 ? -20.083 -10.653 19.779 1.00 91.50 219 PHE A C 1
ATOM 1810 O O . PHE A 1 219 ? -20.231 -9.436 19.702 1.00 91.50 219 PHE A O 1
ATOM 1817 N N . LYS A 1 220 ? -20.680 -11.385 20.728 1.00 89.94 220 LYS A N 1
ATOM 1818 C CA . LYS A 1 220 ? -21.603 -10.808 21.714 1.00 89.94 220 LYS A CA 1
ATOM 1819 C C . LYS A 1 220 ? -20.927 -9.749 22.591 1.00 89.94 220 LYS A C 1
ATOM 1821 O O . LYS A 1 220 ? -21.509 -8.693 22.818 1.00 89.94 220 LYS A O 1
ATOM 1826 N N . LYS A 1 221 ? -19.694 -10.007 23.049 1.00 88.50 221 LYS A N 1
ATOM 1827 C CA . LYS A 1 221 ? -18.885 -9.037 23.808 1.00 88.50 221 LYS A CA 1
ATOM 1828 C C . LYS A 1 221 ? -18.685 -7.751 23.003 1.00 88.50 221 LYS A C 1
ATOM 1830 O O . LYS A 1 221 ? -18.935 -6.669 23.524 1.00 88.50 221 LYS A O 1
ATOM 1835 N N . ILE A 1 222 ? -18.265 -7.868 21.744 1.00 90.94 222 ILE A N 1
ATOM 1836 C CA . ILE A 1 222 ? -18.020 -6.713 20.873 1.00 90.94 222 ILE A CA 1
ATOM 1837 C C . ILE A 1 222 ? -19.300 -5.928 20.585 1.00 90.94 222 ILE A C 1
ATOM 1839 O O . ILE A 1 222 ? -19.271 -4.702 2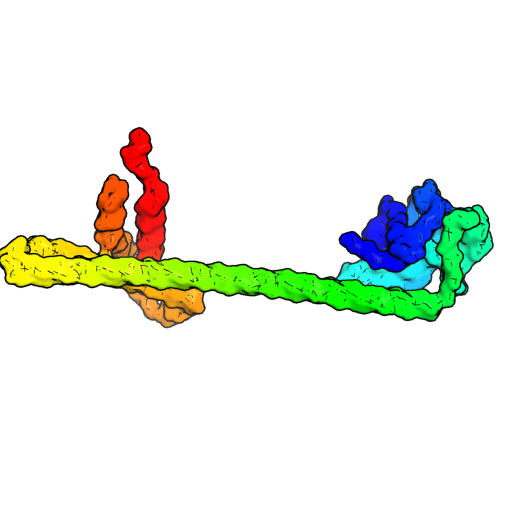0.646 1.00 90.94 222 ILE A O 1
ATOM 1843 N N . MET A 1 223 ? -20.419 -6.602 20.305 1.00 90.25 223 MET A N 1
ATOM 1844 C CA . MET A 1 223 ? -21.700 -5.924 20.087 1.00 90.25 223 MET A CA 1
ATOM 1845 C C . MET A 1 223 ? -22.090 -5.057 21.276 1.00 90.25 223 MET A C 1
ATOM 1847 O O . MET A 1 223 ? -22.455 -3.906 21.080 1.00 90.25 223 MET A O 1
ATOM 1851 N N . HIS A 1 224 ? -21.946 -5.583 22.493 1.00 87.31 224 HIS A N 1
ATOM 1852 C CA . HIS A 1 224 ? -22.202 -4.809 23.703 1.00 87.31 224 HIS A CA 1
ATOM 1853 C C . HIS A 1 224 ? -21.234 -3.624 23.842 1.00 87.31 224 HIS A C 1
ATOM 1855 O O . HIS A 1 224 ? -21.638 -2.527 24.211 1.00 87.31 224 HIS A O 1
ATOM 1861 N N . CYS A 1 225 ? -19.959 -3.799 23.470 1.00 87.19 225 CYS A N 1
ATOM 1862 C CA . CYS A 1 225 ? -18.991 -2.699 23.500 1.00 87.19 225 CYS A CA 1
ATOM 1863 C C . CYS A 1 225 ? -19.316 -1.578 22.497 1.00 87.19 225 CYS A C 1
ATOM 1865 O O . CYS A 1 225 ? -18.993 -0.418 22.741 1.00 87.19 225 CYS A O 1
ATOM 1867 N N . LEU A 1 226 ? -19.930 -1.922 21.364 1.00 88.81 226 LEU A N 1
ATOM 1868 C CA . LEU A 1 226 ? -20.290 -0.992 20.290 1.00 88.81 226 LEU A CA 1
ATOM 1869 C C . LEU A 1 226 ? -21.743 -0.504 20.362 1.00 88.81 226 LEU A C 1
ATOM 1871 O O . LEU A 1 226 ? -22.148 0.315 19.538 1.00 88.81 226 LEU A O 1
ATOM 1875 N N . GLU A 1 227 ? -22.510 -0.968 21.345 1.00 87.06 227 GLU A N 1
ATOM 1876 C CA . GLU A 1 227 ? -23.936 -0.687 21.496 1.00 87.06 227 GLU A CA 1
ATOM 1877 C C . GLU A 1 227 ? -24.210 0.813 21.610 1.00 87.06 227 GLU A C 1
ATOM 1879 O O . GLU A 1 227 ? -25.030 1.350 20.869 1.00 87.06 227 GLU A O 1
ATOM 1884 N N . TYR A 1 228 ? -23.440 1.520 22.439 1.00 80.69 228 TYR A N 1
ATOM 1885 C CA . TYR A 1 228 ? -23.537 2.975 22.562 1.00 80.69 228 TYR A CA 1
ATOM 1886 C C . TYR A 1 228 ? -23.261 3.697 21.232 1.00 80.69 228 TYR A C 1
ATOM 1888 O O . TYR A 1 228 ? -23.990 4.605 20.832 1.00 80.69 228 TYR A O 1
ATOM 1896 N N . THR A 1 229 ? -22.230 3.266 20.501 1.00 82.00 229 THR A N 1
ATOM 1897 C CA . THR A 1 229 ? -21.878 3.843 19.196 1.00 82.00 229 THR A CA 1
ATOM 1898 C C . THR A 1 229 ? -22.985 3.621 18.165 1.00 82.00 229 THR A C 1
ATOM 1900 O O . THR A 1 229 ? -23.276 4.519 17.377 1.00 82.00 229 THR A O 1
ATOM 1903 N N . ALA A 1 230 ? -23.619 2.447 18.176 1.00 87.75 230 ALA A N 1
ATOM 1904 C CA . ALA A 1 230 ? -24.758 2.145 17.317 1.00 87.75 230 ALA A CA 1
ATOM 1905 C C . ALA A 1 230 ? -25.993 2.979 17.692 1.00 87.75 230 ALA A C 1
ATOM 1907 O O . ALA A 1 230 ? -26.630 3.552 16.809 1.00 87.75 230 ALA A O 1
ATOM 1908 N N . GLN A 1 231 ? -26.276 3.134 18.990 1.00 84.94 231 GLN A N 1
ATOM 1909 C CA . GLN A 1 231 ? -27.380 3.956 19.495 1.00 84.94 231 GLN A CA 1
ATOM 1910 C C . GLN A 1 231 ? -27.254 5.426 19.076 1.00 84.94 231 GLN A C 1
ATOM 1912 O O . GLN A 1 231 ? -28.248 6.019 18.672 1.00 84.94 231 GLN A O 1
ATOM 1917 N N . LEU A 1 232 ? -26.044 6.003 19.073 1.00 81.69 232 LEU A N 1
ATOM 1918 C CA . LEU A 1 232 ? -25.813 7.369 18.568 1.00 81.69 232 LEU A CA 1
ATOM 1919 C C . LEU A 1 232 ? -26.200 7.551 17.090 1.00 81.69 232 LEU A C 1
ATOM 1921 O O . LEU A 1 232 ? -26.494 8.668 16.670 1.00 81.69 232 LEU A O 1
ATOM 1925 N N . LYS A 1 233 ? -26.190 6.468 16.309 1.00 85.69 233 LYS A N 1
ATOM 1926 C CA . LYS A 1 233 ? -26.627 6.427 14.909 1.00 85.69 233 LYS A CA 1
ATOM 1927 C C . LYS A 1 233 ? -28.046 5.870 14.730 1.00 85.69 233 LYS A C 1
ATOM 1929 O O . LYS A 1 233 ? -28.459 5.639 13.601 1.00 85.69 233 LYS A O 1
ATOM 1934 N N . ASN A 1 234 ? -28.789 5.641 15.816 1.00 87.44 234 ASN A N 1
ATOM 1935 C CA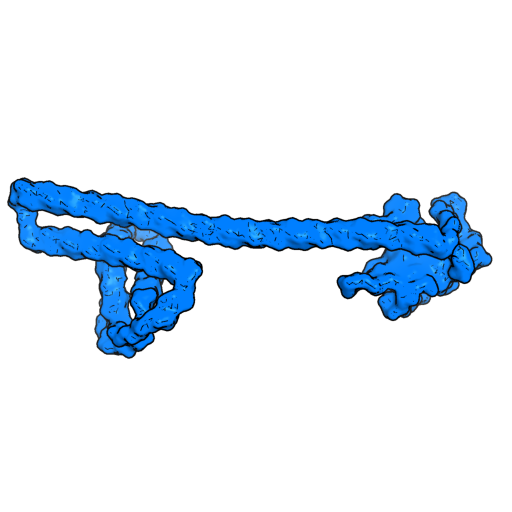 . ASN A 1 234 ? -30.100 4.981 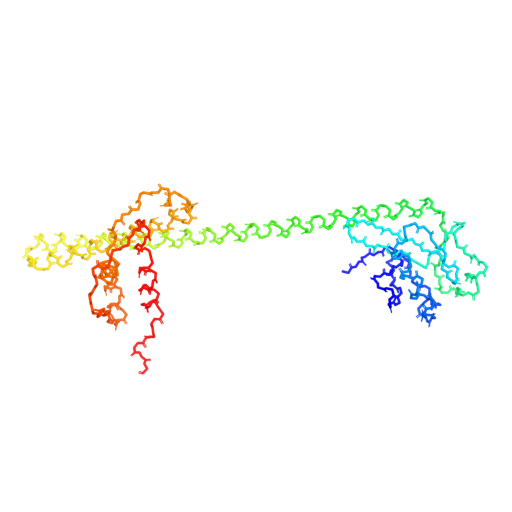15.808 1.00 87.44 234 ASN A CA 1
ATOM 1936 C C . ASN A 1 234 ? -30.090 3.583 15.155 1.00 87.44 234 ASN A C 1
ATOM 1938 O O . ASN A 1 234 ? -31.077 3.155 14.559 1.00 87.44 234 ASN A O 1
ATOM 1942 N N . ILE A 1 235 ? -28.978 2.853 15.272 1.00 89.75 235 ILE A N 1
ATOM 1943 C CA . ILE A 1 235 ? -28.824 1.496 14.738 1.00 89.75 235 ILE A CA 1
ATOM 1944 C C . ILE A 1 235 ? -29.073 0.486 15.855 1.00 89.75 235 ILE A C 1
ATOM 1946 O O . ILE A 1 235 ? -28.456 0.556 16.918 1.00 89.75 235 ILE A O 1
ATOM 1950 N N . ASN A 1 236 ? -29.942 -0.492 15.594 1.00 89.12 236 ASN A N 1
ATOM 1951 C CA . ASN A 1 236 ? -30.192 -1.596 16.515 1.00 89.12 236 ASN A CA 1
ATOM 1952 C C . ASN A 1 236 ? -29.288 -2.797 16.189 1.00 89.12 236 ASN A C 1
ATOM 1954 O O . ASN A 1 236 ? -29.354 -3.350 15.089 1.00 89.12 236 ASN A O 1
ATOM 1958 N N . LEU A 1 237 ? -28.459 -3.216 17.146 1.00 89.44 237 LEU A N 1
ATOM 1959 C CA . LEU A 1 237 ? -27.569 -4.368 17.004 1.00 89.44 237 LEU A CA 1
ATOM 1960 C C . LEU A 1 237 ? -28.235 -5.628 17.566 1.00 89.44 237 LEU A C 1
ATOM 1962 O O . LEU A 1 237 ? -28.376 -5.766 18.776 1.00 89.44 237 LEU A O 1
ATOM 1966 N N . ASN A 1 238 ? -28.560 -6.592 16.701 1.00 89.12 238 ASN A N 1
ATOM 1967 C CA . ASN A 1 238 ? -29.172 -7.861 17.105 1.00 89.12 238 ASN A CA 1
ATOM 1968 C C . ASN A 1 238 ? -28.342 -9.063 16.644 1.00 89.12 238 ASN A C 1
ATOM 1970 O O . ASN A 1 238 ? -27.872 -9.109 15.509 1.00 89.12 238 ASN A O 1
ATOM 1974 N N . ILE A 1 239 ? -28.197 -10.062 17.518 1.00 86.94 239 ILE A N 1
ATOM 1975 C CA . ILE A 1 239 ? -27.591 -11.355 17.192 1.00 86.94 239 ILE A CA 1
ATOM 1976 C C . ILE A 1 239 ? -28.526 -12.471 17.632 1.00 86.94 239 ILE A C 1
ATOM 1978 O O . ILE A 1 239 ? -28.912 -12.558 18.796 1.00 86.94 239 ILE A O 1
ATOM 1982 N N . ASN A 1 240 ? -28.888 -13.324 16.678 1.00 86.88 240 ASN A N 1
ATOM 1983 C CA . ASN A 1 240 ? -29.823 -14.417 16.897 1.00 86.88 240 ASN A CA 1
ATOM 1984 C C . ASN A 1 240 ? -29.080 -15.750 16.996 1.00 86.88 240 ASN A C 1
ATOM 1986 O O . ASN A 1 240 ? -28.114 -16.004 16.277 1.00 86.88 240 ASN A O 1
ATOM 1990 N N . GLY A 1 241 ? -29.573 -16.620 17.876 1.00 83.81 241 GLY A N 1
ATOM 1991 C CA . GLY A 1 241 ? -28.994 -17.936 18.130 1.00 83.81 241 GLY A CA 1
ATOM 1992 C C . GLY A 1 241 ? -27.932 -17.939 19.231 1.00 83.81 241 GLY A C 1
ATOM 1993 O O . GLY A 1 241 ? -27.638 -16.928 19.862 1.00 83.81 241 GLY A O 1
ATOM 1994 N N . LYS A 1 242 ? -27.388 -19.127 19.501 1.00 82.75 242 LYS A N 1
ATOM 1995 C CA . LYS A 1 242 ? -26.286 -19.350 20.442 1.00 82.75 242 LYS A CA 1
ATOM 1996 C C . LYS A 1 242 ? -25.439 -20.508 19.937 1.00 82.75 242 LYS A C 1
ATOM 1998 O O . LYS A 1 242 ? -25.981 -21.518 19.497 1.00 82.75 242 LYS A O 1
ATOM 2003 N N . THR A 1 243 ? -24.121 -20.385 20.029 1.00 84.12 243 THR A N 1
ATOM 2004 C CA . THR A 1 243 ? -23.214 -21.512 19.796 1.00 84.12 243 THR A CA 1
ATOM 2005 C C . THR A 1 243 ? -22.155 -21.567 20.885 1.00 84.12 243 THR A C 1
ATOM 2007 O O . THR A 1 243 ? -21.637 -20.542 21.326 1.00 84.12 243 THR A O 1
ATOM 2010 N N . THR A 1 244 ? -21.858 -22.781 21.337 1.00 87.19 244 THR A N 1
ATOM 2011 C CA . THR A 1 244 ? -20.771 -23.086 22.274 1.00 87.19 244 THR A CA 1
ATOM 2012 C C . THR A 1 244 ? -19.506 -23.537 21.543 1.00 87.19 244 THR A C 1
ATOM 2014 O O . THR A 1 244 ? -18.562 -23.981 22.193 1.00 87.19 244 THR A O 1
ATOM 2017 N N . CYS A 1 245 ? -19.478 -23.419 20.208 1.00 88.25 245 CYS A N 1
ATOM 2018 C CA . CYS A 1 245 ? -18.329 -23.775 19.384 1.00 88.25 245 CYS A CA 1
ATOM 2019 C C . CYS A 1 245 ? -17.070 -23.043 19.865 1.00 88.25 245 CYS A C 1
ATOM 2021 O O . CYS A 1 245 ? -17.061 -21.813 20.006 1.00 88.25 245 CYS A O 1
ATOM 2023 N N . LYS A 1 246 ? -16.023 -23.829 20.126 1.00 92.12 246 LYS A N 1
ATOM 2024 C CA . LYS A 1 246 ? -14.710 -23.366 20.562 1.00 92.12 246 LYS A CA 1
ATOM 2025 C C . LYS A 1 246 ? -13.711 -23.557 19.434 1.00 92.12 246 LYS A C 1
ATOM 2027 O O . LYS A 1 246 ? -13.683 -24.610 18.805 1.00 92.12 246 LYS A O 1
ATOM 2032 N N . ILE A 1 247 ? -12.871 -22.554 19.235 1.00 92.62 247 ILE A N 1
ATOM 2033 C CA . ILE A 1 247 ? -11.712 -22.620 18.348 1.00 92.62 247 ILE A CA 1
ATOM 2034 C C . ILE A 1 247 ? -10.448 -22.323 19.142 1.00 92.62 247 ILE A C 1
ATOM 2036 O O . ILE A 1 247 ? -10.495 -21.581 20.125 1.00 92.62 247 ILE A O 1
ATOM 2040 N N . LYS A 1 248 ? -9.314 -22.865 18.703 1.00 92.06 248 LYS A N 1
ATOM 2041 C CA . LYS A 1 248 ? -8.007 -22.394 19.158 1.00 92.06 248 LYS A CA 1
ATOM 2042 C C . LYS A 1 248 ? -7.716 -21.079 18.445 1.00 92.06 248 LYS A C 1
ATOM 2044 O O . LYS A 1 248 ? -7.586 -21.055 17.226 1.00 92.06 248 LYS A O 1
ATOM 2049 N N . ALA A 1 249 ? -7.686 -19.986 19.197 1.00 88.12 249 ALA A N 1
ATOM 2050 C CA . ALA A 1 249 ? -7.465 -18.656 18.648 1.00 88.12 249 ALA A CA 1
ATOM 2051 C C . ALA A 1 249 ? -6.528 -17.838 19.538 1.00 88.12 249 ALA A C 1
ATOM 2053 O O . ALA A 1 249 ? -6.468 -18.039 20.753 1.00 88.12 249 ALA A O 1
ATOM 2054 N N . PHE A 1 250 ? -5.805 -16.915 18.911 1.00 85.75 250 PHE A N 1
ATOM 2055 C CA . PHE A 1 250 ? -5.022 -15.891 19.595 1.00 85.75 250 PHE A CA 1
ATOM 2056 C C . PHE A 1 250 ? -5.932 -14.754 20.074 1.00 85.75 250 PHE A C 1
ATOM 2058 O O . PHE A 1 250 ? -7.047 -14.579 19.573 1.00 85.75 250 PHE A O 1
ATOM 2065 N N . ASP A 1 251 ? -5.441 -13.936 21.005 1.00 77.12 251 ASP A N 1
ATOM 2066 C CA . ASP A 1 251 ? -6.214 -12.823 21.572 1.00 77.12 251 ASP A CA 1
ATOM 2067 C C . ASP A 1 251 ? -6.608 -11.773 20.503 1.00 77.12 251 ASP A C 1
ATOM 2069 O O . ASP A 1 251 ? -7.656 -11.134 20.622 1.00 77.12 251 ASP A O 1
ATOM 2073 N N . ILE A 1 252 ? -5.863 -11.694 19.388 1.00 82.94 252 ILE A N 1
ATOM 2074 C CA . ILE A 1 252 ? -6.194 -10.855 18.220 1.00 82.94 252 ILE A CA 1
ATOM 2075 C C . ILE A 1 252 ? -7.514 -11.236 17.545 1.00 82.94 252 ILE A C 1
ATOM 2077 O O . ILE A 1 252 ? -8.074 -10.430 16.811 1.00 82.94 252 ILE A O 1
ATOM 2081 N N . PHE A 1 253 ? -8.058 -12.432 17.794 1.00 87.56 253 PHE A N 1
ATOM 2082 C CA . PHE A 1 253 ? -9.336 -12.834 17.208 1.00 87.56 253 PHE A CA 1
ATOM 2083 C C . PHE A 1 253 ? -10.469 -11.863 17.558 1.00 87.56 253 PHE A C 1
ATOM 2085 O O . PHE A 1 253 ? -11.409 -11.755 16.783 1.00 87.56 253 PHE A O 1
ATOM 2092 N N . GLU A 1 254 ? -10.385 -11.122 18.672 1.00 87.19 254 GLU A N 1
ATOM 2093 C CA . GLU A 1 254 ? -11.349 -10.060 19.008 1.00 87.19 254 GLU A CA 1
ATOM 2094 C C . GLU A 1 254 ? -11.397 -8.913 17.988 1.00 87.19 254 GLU A C 1
ATOM 2096 O O . GLU A 1 254 ? -12.438 -8.268 17.858 1.00 87.19 254 GLU A O 1
ATOM 2101 N N . LEU A 1 255 ? -10.326 -8.700 17.219 1.00 87.94 255 LEU A N 1
ATOM 2102 C CA . LEU A 1 255 ? -10.274 -7.694 16.161 1.00 87.94 255 LEU A CA 1
ATOM 2103 C C . LEU A 1 255 ? -11.261 -8.000 15.029 1.00 87.94 255 LEU A C 1
ATOM 2105 O O . LEU A 1 255 ? -11.890 -7.091 14.497 1.00 87.94 255 LEU A O 1
ATOM 2109 N N . LEU A 1 256 ? -11.436 -9.276 14.680 1.00 90.25 256 LEU A N 1
ATOM 2110 C CA . LEU A 1 256 ? -12.312 -9.698 13.588 1.00 90.25 256 LEU A CA 1
ATOM 2111 C C . LEU A 1 256 ? -13.789 -9.292 13.802 1.00 90.25 256 LEU A C 1
ATOM 2113 O O . LEU A 1 256 ? -14.322 -8.558 12.967 1.00 90.25 256 LEU A O 1
ATOM 2117 N N . PRO A 1 257 ? -14.477 -9.713 14.886 1.00 92.00 257 PRO A N 1
ATOM 2118 C CA . PRO A 1 257 ? -15.845 -9.282 15.151 1.00 92.00 257 PRO A CA 1
ATOM 2119 C C . PRO A 1 257 ? -15.942 -7.766 15.315 1.00 92.00 257 PRO A C 1
ATOM 2121 O O . PRO A 1 257 ? -16.924 -7.172 14.875 1.00 92.00 257 PRO A O 1
ATOM 2124 N N . TYR A 1 258 ? -14.925 -7.140 15.909 1.00 90.94 258 TYR A N 1
ATOM 2125 C CA . TYR A 1 258 ? -14.867 -5.694 16.056 1.00 90.94 258 TYR A CA 1
ATOM 2126 C C . TYR A 1 258 ? -14.893 -4.965 14.709 1.00 90.94 258 TYR A C 1
ATOM 2128 O O . TYR A 1 258 ? -15.778 -4.137 14.501 1.00 90.94 258 TYR A O 1
ATOM 2136 N N . LEU A 1 259 ? -14.024 -5.332 13.763 1.00 90.19 259 LEU A N 1
ATOM 2137 C CA . LEU A 1 259 ? -13.988 -4.728 12.429 1.00 90.19 259 LEU A CA 1
ATOM 2138 C C . LEU A 1 259 ? -15.303 -4.924 11.671 1.00 90.19 259 LEU A C 1
ATOM 2140 O O . LEU A 1 259 ? -15.773 -3.998 11.012 1.00 90.19 259 LEU A O 1
ATOM 2144 N N . TYR A 1 260 ? -15.912 -6.109 11.757 1.00 92.88 260 TYR A N 1
ATOM 2145 C CA . TYR A 1 260 ? -17.188 -6.362 11.086 1.00 92.88 260 TYR A CA 1
ATOM 2146 C C . TYR A 1 260 ? -18.308 -5.472 11.621 1.00 92.88 260 TYR A C 1
ATOM 2148 O O . TYR A 1 260 ? -19.018 -4.839 10.841 1.00 92.88 260 TYR A O 1
ATOM 2156 N N . ILE A 1 261 ? -18.466 -5.415 12.943 1.00 93.00 261 ILE A N 1
ATOM 2157 C CA . ILE A 1 261 ? -19.569 -4.682 13.570 1.00 93.00 261 ILE A CA 1
ATOM 2158 C C . ILE A 1 261 ? -19.333 -3.171 13.470 1.00 93.00 261 ILE A C 1
ATOM 2160 O O . ILE A 1 261 ? -20.262 -2.431 13.154 1.00 93.00 261 ILE A O 1
ATOM 2164 N N . GLU A 1 262 ? -18.099 -2.703 13.670 1.00 90.31 262 GLU A N 1
ATOM 2165 C CA . GLU A 1 262 ? -17.753 -1.288 13.516 1.00 90.31 262 GLU A CA 1
ATOM 2166 C C . GLU A 1 262 ? -18.038 -0.799 12.092 1.00 90.31 262 GLU A C 1
ATOM 2168 O O . GLU A 1 262 ? -18.702 0.224 11.913 1.00 90.31 262 GLU A O 1
ATOM 2173 N N . ASN A 1 263 ? -17.595 -1.542 11.073 1.00 91.12 263 ASN A N 1
ATOM 2174 C CA . ASN A 1 263 ? -17.862 -1.180 9.684 1.00 91.12 263 ASN A CA 1
ATOM 2175 C C . ASN A 1 263 ? -19.360 -1.224 9.367 1.00 91.12 263 ASN A C 1
ATOM 2177 O O . ASN A 1 263 ? -19.858 -0.314 8.705 1.00 91.12 263 ASN A O 1
ATOM 2181 N N . ALA A 1 264 ? -20.094 -2.216 9.880 1.00 92.94 264 ALA A N 1
ATOM 2182 C CA . ALA A 1 264 ? -21.545 -2.269 9.723 1.00 92.94 264 ALA A CA 1
ATOM 2183 C C . ALA A 1 264 ? -22.224 -1.009 10.290 1.00 92.94 264 ALA A C 1
ATOM 2185 O O . ALA A 1 264 ? -23.064 -0.423 9.619 1.00 92.94 264 ALA A O 1
ATOM 2186 N N . ILE A 1 265 ? -21.814 -0.527 11.469 1.00 91.12 265 ILE A N 1
ATOM 2187 C CA . ILE A 1 265 ? -22.329 0.721 12.065 1.00 91.12 265 ILE A CA 1
ATOM 2188 C C . ILE A 1 265 ? -21.904 1.953 11.248 1.00 91.12 265 ILE A C 1
ATOM 2190 O O . ILE A 1 265 ? -22.687 2.881 11.019 1.00 91.12 265 ILE A O 1
ATOM 2194 N N . LYS A 1 266 ? -20.642 1.999 10.811 1.00 89.06 266 LYS A N 1
ATOM 2195 C CA . LYS A 1 266 ? -20.072 3.142 10.089 1.00 89.06 266 LYS A CA 1
ATOM 2196 C C . LYS A 1 266 ? -20.757 3.364 8.744 1.00 89.06 266 LYS A C 1
ATOM 2198 O O . LYS A 1 266 ? -21.085 4.509 8.441 1.00 89.06 266 LYS A O 1
ATOM 2203 N N . TYR A 1 267 ? -20.977 2.290 7.993 1.00 91.88 267 TYR A N 1
ATOM 2204 C CA . TYR A 1 267 ? -21.508 2.318 6.629 1.00 91.88 267 TYR A CA 1
ATOM 2205 C C . TYR A 1 267 ? -22.998 1.970 6.533 1.00 91.88 267 TYR A C 1
ATOM 2207 O O . TYR A 1 267 ? -23.531 1.921 5.427 1.00 91.88 267 TYR A O 1
ATOM 2215 N N . SER A 1 268 ? -23.678 1.739 7.661 1.00 89.44 268 SER A N 1
ATOM 2216 C CA . SER A 1 268 ? -25.138 1.630 7.671 1.00 89.44 268 SER A CA 1
ATOM 2217 C C . SER A 1 268 ? -25.753 2.909 7.093 1.00 89.44 268 SER A C 1
ATOM 2219 O O . SER A 1 268 ? -25.300 3.998 7.462 1.00 89.44 268 SER A O 1
ATOM 2221 N N . PRO A 1 269 ? -26.773 2.799 6.221 1.00 83.75 269 PRO A N 1
ATOM 2222 C CA . PRO A 1 269 ? -27.493 3.960 5.719 1.00 83.75 269 PRO A CA 1
ATOM 2223 C C . PRO A 1 269 ? -28.132 4.719 6.882 1.00 83.75 269 PRO A C 1
ATOM 2225 O O . PRO A 1 269 ? -28.613 4.108 7.842 1.00 83.75 269 PRO A O 1
ATOM 2228 N N . ASP A 1 270 ? -28.127 6.046 6.790 1.00 77.88 270 ASP A N 1
ATOM 2229 C CA . ASP A 1 270 ? -28.858 6.881 7.733 1.00 77.88 270 ASP A CA 1
ATOM 2230 C C . ASP A 1 270 ? -30.352 6.579 7.584 1.00 77.88 270 ASP A C 1
ATOM 2232 O O . ASP A 1 270 ? -30.862 6.434 6.473 1.00 77.88 270 ASP A O 1
ATOM 2236 N N . SER A 1 271 ? -31.072 6.503 8.699 1.00 61.81 271 SER A N 1
ATOM 2237 C CA . SER A 1 271 ? -32.512 6.212 8.761 1.00 61.81 271 SER A CA 1
ATOM 2238 C C . SER A 1 271 ? -33.412 7.317 8.160 1.00 61.81 271 SER A C 1
ATOM 2240 O O . SER A 1 271 ? -34.585 7.419 8.506 1.00 61.81 271 SER A O 1
ATOM 2242 N N . HIS A 1 272 ? -32.868 8.157 7.276 1.00 43.41 272 HIS A N 1
ATOM 2243 C CA . HIS A 1 272 ? -33.551 9.197 6.515 1.00 43.41 272 HIS A CA 1
ATOM 2244 C C . HIS A 1 272 ? -33.664 8.787 5.037 1.00 43.41 272 HIS A C 1
ATOM 2246 O O . HIS A 1 272 ? -32.988 9.341 4.171 1.00 43.41 272 HIS A O 1
ATOM 2252 N N . THR A 1 273 ? -34.538 7.823 4.758 1.00 37.16 273 THR A N 1
ATOM 2253 C CA . THR A 1 273 ? -35.184 7.632 3.447 1.00 37.16 273 THR A CA 1
ATOM 2254 C C . THR A 1 273 ? -36.661 7.408 3.668 1.00 37.16 273 THR A C 1
ATOM 2256 O O . THR A 1 273 ? -36.967 6.537 4.516 1.00 37.16 273 THR A O 1
#

Secondary structure (DSSP, 8-state):
----SS-B-S-TTSPPBPPSSSPPPHHHHH---HHHHHHHHHHHH--EEEE-TTS-EEEEEEETTEEEEEEEEEETTTS-HHHHHTT--TT----EE-HHHHHHHHHHHHHHHHHHHHHHHHHHHHHHHHHHHHHHHHHHHHHHHHHHHHHHHHHHHHHHHHHHHHTT---HHHHHHHHHHHHHHHHHHHHHHHHHHHHH-HHHHHSSPPEEEEHHHHHHHHHHHHHHHHHHTT-----------EEEE-GGGGHHHHHHHHHHHHHSPPS--